Protein AF-A0A4Q3XR63-F1 (afdb_monomer_lite)

Structure (mmCIF, N/CA/C/O backbone):
data_AF-A0A4Q3XR63-F1
#
_entry.id   AF-A0A4Q3XR63-F1
#
loop_
_atom_site.group_PDB
_atom_site.id
_atom_site.type_symbol
_atom_site.label_atom_id
_atom_site.label_alt_id
_atom_site.label_comp_id
_atom_site.label_asym_id
_atom_site.label_entity_id
_atom_site.label_seq_id
_atom_site.pdbx_PDB_ins_code
_atom_site.Cartn_x
_atom_site.Cartn_y
_atom_site.Cartn_z
_atom_site.occupancy
_atom_site.B_iso_or_equiv
_atom_site.auth_seq_id
_atom_site.auth_comp_id
_atom_site.auth_asym_id
_atom_site.auth_atom_id
_atom_site.pdbx_PDB_model_num
ATOM 1 N N . MET A 1 1 ? -49.523 36.811 1.657 1.00 39.78 1 MET A N 1
ATOM 2 C CA . MET A 1 1 ? -49.195 37.081 0.242 1.00 39.78 1 MET A CA 1
ATOM 3 C C . MET A 1 1 ? -48.843 35.764 -0.428 1.00 39.78 1 MET A C 1
ATOM 5 O O . MET A 1 1 ? -47.860 35.136 -0.070 1.00 39.78 1 MET A O 1
ATOM 9 N N . SER A 1 2 ? -49.765 35.302 -1.272 1.00 27.98 2 SER A N 1
ATOM 10 C CA . SER A 1 2 ? -49.709 34.074 -2.066 1.00 27.98 2 SER A CA 1
ATOM 11 C C . SER A 1 2 ? -48.614 34.140 -3.132 1.00 27.98 2 SER A C 1
ATOM 13 O O . SER A 1 2 ? -48.538 35.133 -3.847 1.00 27.98 2 SER A O 1
ATOM 15 N N . SER A 1 3 ? -47.833 33.071 -3.267 1.00 32.16 3 SER A N 1
ATOM 16 C CA . SER A 1 3 ? -47.656 32.288 -4.509 1.00 32.16 3 SER A CA 1
ATOM 17 C C . SER A 1 3 ? -46.654 31.165 -4.193 1.00 32.16 3 SER A C 1
ATOM 19 O O . SER A 1 3 ? -45.726 31.385 -3.427 1.00 32.16 3 SER A O 1
ATOM 21 N N . GLY A 1 4 ? -46.739 29.919 -4.638 1.00 27.94 4 GLY A N 1
ATOM 22 C CA . GLY A 1 4 ? -47.625 29.212 -5.552 1.00 27.94 4 GLY A CA 1
ATOM 23 C C . GLY A 1 4 ? -46.855 27.939 -5.923 1.00 27.94 4 GLY A C 1
ATOM 24 O O . GLY A 1 4 ? -45.761 28.026 -6.467 1.00 27.94 4 GLY A O 1
ATOM 25 N N . ARG A 1 5 ? -47.369 26.768 -5.530 1.00 31.31 5 ARG A N 1
ATOM 26 C CA . ARG A 1 5 ? -46.772 25.446 -5.791 1.00 31.31 5 ARG A CA 1
ATOM 27 C C . ARG A 1 5 ? -46.650 25.198 -7.289 1.00 31.31 5 ARG A C 1
ATOM 29 O O . ARG A 1 5 ? -47.638 25.426 -7.973 1.00 31.31 5 ARG A O 1
ATOM 36 N N . HIS A 1 6 ? -45.586 24.528 -7.729 1.00 27.39 6 HIS A N 1
ATOM 37 C CA . HIS A 1 6 ? -45.672 23.558 -8.825 1.00 27.39 6 HIS A CA 1
ATOM 38 C C . HIS A 1 6 ? -44.794 22.339 -8.523 1.00 27.39 6 HIS A C 1
ATOM 40 O O . HIS A 1 6 ? -43.570 22.406 -8.512 1.00 27.39 6 HIS A O 1
ATOM 46 N N . ALA A 1 7 ? -45.480 21.232 -8.237 1.00 31.52 7 ALA A N 1
ATOM 47 C CA . ALA A 1 7 ? -44.964 19.886 -8.374 1.00 31.52 7 ALA A CA 1
ATOM 48 C C . ALA A 1 7 ? -45.051 19.516 -9.859 1.00 31.52 7 ALA A C 1
ATOM 50 O O . ALA A 1 7 ? -46.106 19.683 -10.470 1.00 31.52 7 ALA A O 1
ATOM 51 N N . GLY A 1 8 ? -43.954 19.021 -10.420 1.00 26.20 8 GLY A N 1
ATOM 52 C CA . GLY A 1 8 ? -43.909 18.416 -11.744 1.00 26.20 8 GLY A CA 1
ATOM 53 C C . GLY A 1 8 ? -43.080 17.149 -11.646 1.00 26.20 8 GLY A C 1
ATOM 54 O O . GLY A 1 8 ? -41.858 17.218 -11.565 1.00 26.20 8 GLY A O 1
ATOM 55 N N . GLY A 1 9 ? -43.761 16.006 -11.574 1.00 26.64 9 GLY A N 1
ATOM 56 C CA . GLY A 1 9 ? -43.134 14.707 -11.759 1.00 26.64 9 GLY A CA 1
ATOM 57 C C . GLY A 1 9 ? -42.697 14.543 -13.211 1.00 26.64 9 GLY A C 1
ATOM 58 O O . GLY A 1 9 ? -43.390 14.982 -14.127 1.00 26.64 9 GLY A O 1
ATOM 59 N N . LEU A 1 10 ? -41.554 13.896 -13.403 1.00 27.88 10 LEU A N 1
ATOM 60 C CA . LEU A 1 10 ? -41.143 13.335 -14.681 1.00 27.88 10 LEU A CA 1
ATOM 61 C C . LEU A 1 10 ? -40.741 11.882 -14.430 1.00 27.88 10 LEU A C 1
ATOM 63 O O . LEU A 1 10 ? -39.581 11.561 -14.188 1.00 27.88 10 LEU A O 1
ATOM 67 N N . GLU A 1 11 ? -41.745 11.007 -14.469 1.00 30.36 11 GLU A N 1
ATOM 68 C CA . GLU A 1 11 ? -41.556 9.661 -14.997 1.00 30.36 11 GLU A CA 1
ATOM 69 C C . GLU A 1 11 ? -41.184 9.816 -16.475 1.00 30.36 11 GLU A C 1
ATOM 71 O O . GLU A 1 11 ? -41.931 10.391 -17.266 1.00 30.36 11 GLU A O 1
ATOM 76 N N . GLY A 1 12 ? -39.994 9.351 -16.837 1.00 27.27 12 GLY A N 1
ATOM 77 C CA . GLY A 1 12 ? -39.477 9.401 -18.196 1.00 27.27 12 GLY A CA 1
ATOM 78 C C . GLY A 1 12 ? -38.612 8.181 -18.437 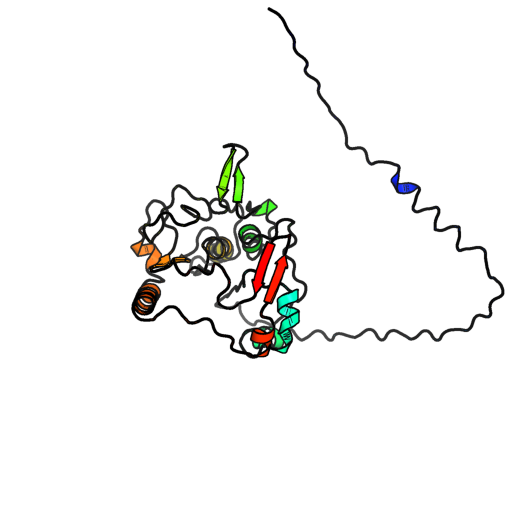1.00 27.27 12 GLY A C 1
ATOM 79 O O . GLY A 1 12 ? -37.407 8.204 -18.210 1.00 27.27 12 GLY A O 1
ATOM 80 N N . SER A 1 13 ? -39.258 7.101 -18.864 1.00 29.88 13 SER A N 1
ATOM 81 C CA . SER A 1 13 ? -38.635 5.927 -19.463 1.00 29.88 13 SER A CA 1
ATOM 82 C C . SER A 1 13 ? -37.578 6.345 -20.491 1.00 29.88 13 SER A C 1
ATOM 84 O O . SER A 1 13 ? -37.922 6.950 -21.509 1.00 29.88 13 SER A O 1
ATOM 86 N N . ALA A 1 14 ? -36.312 5.990 -20.266 1.00 33.50 14 ALA A N 1
ATOM 87 C CA . ALA A 1 14 ? -35.292 6.027 -21.307 1.00 33.50 14 ALA A CA 1
ATOM 88 C C . ALA A 1 14 ? -35.591 4.901 -22.310 1.00 33.50 14 ALA A C 1
ATOM 90 O O . ALA A 1 14 ? -35.079 3.786 -22.220 1.00 33.50 14 ALA A O 1
ATOM 91 N N . GLY A 1 15 ? -36.520 5.197 -23.217 1.00 29.73 15 GLY A N 1
ATOM 92 C CA . GLY A 1 15 ? -36.795 4.415 -24.405 1.00 29.73 15 GLY A CA 1
ATOM 93 C C . GLY A 1 15 ? -35.579 4.428 -25.322 1.00 29.73 15 GLY A C 1
ATOM 94 O O . GLY A 1 15 ? -34.957 5.460 -25.558 1.00 29.73 15 GLY A O 1
ATOM 95 N N . PHE A 1 16 ? -35.247 3.242 -25.809 1.00 35.53 16 PHE A N 1
ATOM 96 C CA . PHE A 1 16 ? -34.234 2.988 -26.818 1.00 35.53 16 PHE A CA 1
ATOM 97 C C . PHE A 1 16 ? -34.549 3.804 -28.087 1.00 35.53 16 PHE A C 1
ATOM 99 O O . PHE A 1 16 ? -35.625 3.652 -28.668 1.00 35.53 16 PHE A O 1
ATOM 106 N N . ASP A 1 17 ? -33.627 4.675 -28.501 1.00 36.16 17 ASP A N 1
ATOM 107 C CA . ASP A 1 17 ? -33.749 5.504 -29.704 1.00 36.16 17 ASP A CA 1
ATOM 108 C C . ASP A 1 17 ? -33.791 4.613 -30.976 1.00 36.16 17 ASP A C 1
ATOM 110 O O . ASP A 1 17 ? -32.845 3.855 -31.225 1.00 36.16 17 ASP A O 1
ATOM 114 N N . PRO A 1 18 ? -34.859 4.652 -31.804 1.00 36.25 18 PRO A N 1
ATOM 115 C CA . PRO A 1 18 ? -34.981 3.817 -33.001 1.00 36.25 18 PRO A CA 1
ATOM 116 C C . PRO A 1 18 ? -34.097 4.268 -34.181 1.00 36.25 18 PRO A C 1
ATOM 118 O O . PRO A 1 18 ? -34.073 3.589 -35.213 1.00 36.25 18 PRO A O 1
ATOM 121 N N . GLY A 1 19 ? -33.351 5.373 -34.063 1.00 38.72 19 GLY A N 1
ATOM 122 C CA . GLY A 1 19 ? -32.536 5.937 -35.148 1.00 38.72 19 GLY A CA 1
ATOM 123 C C . GLY A 1 19 ? -31.296 5.123 -35.551 1.00 38.72 19 GLY A C 1
ATOM 124 O O . GLY A 1 19 ? -30.770 5.303 -36.650 1.00 38.72 19 GLY A O 1
ATOM 125 N N . TYR A 1 20 ? -30.843 4.173 -34.727 1.00 39.31 20 TYR A N 1
ATOM 126 C CA . TYR A 1 20 ? -29.575 3.458 -34.958 1.00 39.31 20 TYR A CA 1
ATOM 127 C C . TYR A 1 20 ? -29.663 2.256 -35.918 1.00 39.31 20 TYR A C 1
ATOM 129 O O . TYR A 1 20 ? -28.643 1.696 -36.321 1.00 39.31 20 TYR A O 1
ATOM 137 N N . ARG A 1 21 ? -30.872 1.858 -36.340 1.00 36.38 21 ARG A N 1
ATOM 138 C CA . ARG A 1 21 ? -31.081 0.718 -37.256 1.00 36.38 21 ARG A CA 1
ATOM 139 C C . ARG A 1 21 ? -30.991 1.067 -38.747 1.00 36.38 21 ARG A C 1
ATOM 141 O O . ARG A 1 21 ? -30.911 0.154 -39.565 1.00 36.38 21 ARG A O 1
ATOM 148 N N . SER A 1 22 ? -30.955 2.349 -39.118 1.00 37.78 22 SER A N 1
ATOM 149 C CA . SER A 1 22 ? -30.998 2.765 -40.533 1.00 37.78 22 SER A CA 1
ATOM 150 C C . SER A 1 22 ? -29.627 2.963 -41.195 1.00 37.78 22 SER A C 1
ATOM 152 O O . SER A 1 22 ? -29.565 3.069 -42.419 1.00 37.78 22 SER A O 1
ATOM 154 N N . VAL A 1 23 ? -28.524 2.995 -40.440 1.00 43.53 23 VAL A N 1
ATOM 155 C CA . VAL A 1 23 ? -27.179 3.240 -41.009 1.00 43.53 23 VAL A CA 1
ATOM 156 C C . VAL A 1 23 ? -26.450 1.934 -41.361 1.00 43.53 23 VAL A C 1
ATOM 158 O O . VAL A 1 23 ? -25.613 1.908 -42.258 1.00 43.53 23 VAL A O 1
ATOM 161 N N . VAL A 1 24 ? -26.836 0.811 -40.748 1.00 42.59 24 VAL A N 1
ATOM 162 C CA . VAL A 1 24 ? -26.159 -0.486 -40.938 1.00 42.59 24 VAL A CA 1
ATOM 163 C C . VAL A 1 24 ? -26.669 -1.263 -42.169 1.00 42.59 24 VAL A C 1
ATOM 165 O O . VAL A 1 24 ? -25.972 -2.143 -42.664 1.00 42.59 24 VAL A O 1
ATOM 168 N N . LEU A 1 25 ? -27.830 -0.915 -42.745 1.00 37.28 25 LEU A N 1
ATOM 169 C CA . LEU A 1 25 ? -28.386 -1.631 -43.911 1.00 37.28 25 LEU A CA 1
ATOM 170 C C . LEU A 1 25 ? -28.119 -0.995 -45.290 1.00 37.28 25 LEU A C 1
ATOM 172 O O . LEU A 1 25 ? -28.326 -1.670 -46.300 1.00 37.28 25 LEU A O 1
ATOM 176 N N . SER A 1 26 ? -27.621 0.244 -45.372 1.00 37.78 26 SER A N 1
ATOM 177 C CA . SER A 1 26 ? -27.407 0.926 -46.667 1.00 37.78 26 SER A CA 1
ATOM 178 C C . SER A 1 26 ? -25.990 0.795 -47.241 1.00 37.78 26 SER A C 1
ATOM 180 O O . SER A 1 26 ? -25.797 1.030 -48.429 1.00 37.78 26 SER A O 1
ATOM 182 N N . LEU A 1 27 ? -25.007 0.339 -46.457 1.00 36.41 27 LEU A N 1
ATOM 183 C CA . LEU A 1 27 ? -23.647 0.051 -46.948 1.00 36.41 27 LEU A CA 1
ATOM 184 C C . LEU A 1 27 ? -23.486 -1.373 -47.511 1.00 36.41 27 LEU A C 1
ATOM 186 O O . LEU A 1 27 ? -22.566 -1.631 -48.280 1.00 36.41 27 LEU A O 1
ATOM 190 N N . ALA A 1 28 ? -24.412 -2.287 -47.206 1.00 37.78 28 ALA A N 1
ATOM 191 C CA . ALA A 1 28 ? -24.347 -3.682 -47.652 1.00 37.78 28 ALA A CA 1
ATOM 192 C C . ALA A 1 28 ? -24.887 -3.924 -49.079 1.00 37.78 28 ALA A C 1
ATOM 194 O O . ALA A 1 28 ? -24.734 -5.019 -49.612 1.00 37.78 28 ALA A O 1
ATOM 195 N N . LYS A 1 29 ? -25.516 -2.926 -49.720 1.00 36.09 29 LYS A N 1
ATOM 196 C CA . LYS A 1 29 ? -26.138 -3.072 -51.054 1.00 36.09 29 LYS A CA 1
ATOM 197 C C . LYS A 1 29 ? -25.397 -2.388 -52.205 1.00 36.09 29 LYS A C 1
ATOM 199 O O . LYS A 1 29 ? -25.784 -2.596 -53.349 1.00 36.09 29 LYS A O 1
ATOM 204 N N . LEU A 1 30 ? -24.325 -1.636 -51.945 1.00 38.00 30 LEU A N 1
ATOM 205 C CA . LEU A 1 30 ? -23.564 -0.956 -53.006 1.00 38.00 30 LEU A CA 1
ATOM 206 C C . LEU A 1 30 ? -22.294 -1.693 -53.467 1.00 38.00 30 LEU A C 1
ATOM 208 O O . LEU A 1 30 ? -21.575 -1.181 -54.316 1.00 38.00 30 LEU A O 1
ATOM 212 N N . LEU A 1 31 ? -22.021 -2.894 -52.947 1.00 39.12 31 LEU A N 1
ATOM 213 C CA . LEU A 1 31 ? -20.835 -3.685 -53.313 1.00 39.12 31 LEU A CA 1
ATOM 214 C C . LEU A 1 31 ? -21.151 -4.983 -54.075 1.00 39.12 31 LEU A C 1
ATOM 216 O O . LEU A 1 31 ? -20.244 -5.764 -54.331 1.00 39.12 31 LEU A O 1
ATOM 220 N N . PHE A 1 32 ? -22.408 -5.217 -54.474 1.00 41.31 32 PHE A N 1
ATOM 221 C CA . PHE A 1 32 ? -22.819 -6.493 -55.086 1.00 41.31 32 PHE A CA 1
ATOM 222 C C . PHE A 1 32 ? -23.237 -6.436 -56.564 1.00 41.31 32 PHE A C 1
ATOM 224 O O . PHE A 1 32 ? -23.755 -7.416 -57.091 1.00 41.31 32 PHE A O 1
ATOM 231 N N . THR A 1 33 ? -22.973 -5.333 -57.267 1.00 46.69 33 THR A N 1
ATOM 232 C CA . THR A 1 33 ? -23.243 -5.227 -58.714 1.00 46.69 33 THR A CA 1
ATOM 233 C C . THR A 1 33 ? -22.208 -4.357 -59.422 1.00 46.69 33 THR A C 1
ATOM 235 O O . THR A 1 33 ? -22.521 -3.279 -59.913 1.00 46.69 33 THR A O 1
ATOM 238 N N . ALA A 1 34 ? -20.961 -4.822 -59.485 1.00 43.97 34 ALA A N 1
ATOM 239 C CA . ALA A 1 34 ? -20.026 -4.475 -60.556 1.00 43.97 34 ALA A CA 1
ATOM 240 C C . ALA A 1 34 ? -18.891 -5.509 -60.606 1.00 43.97 34 ALA A C 1
ATOM 242 O O . ALA A 1 34 ? -18.328 -5.854 -59.575 1.00 43.97 34 ALA A O 1
ATOM 243 N N . ALA A 1 35 ? -18.554 -5.952 -61.818 1.00 44.19 35 ALA A N 1
ATOM 244 C CA . ALA A 1 35 ? -17.451 -6.851 -62.170 1.00 44.19 35 ALA A CA 1
ATOM 245 C C . ALA A 1 35 ? -17.667 -8.369 -61.962 1.00 44.19 35 ALA A C 1
ATOM 247 O O . ALA A 1 35 ? -16.878 -9.058 -61.320 1.00 44.19 35 ALA A O 1
ATOM 248 N N . LEU A 1 36 ? -18.666 -8.925 -62.662 1.00 51.72 36 LEU A N 1
ATOM 249 C CA . LEU A 1 36 ? -18.382 -10.102 -63.497 1.00 51.72 36 LEU A CA 1
ATOM 250 C C . LEU A 1 36 ? -17.495 -9.640 -64.676 1.00 51.72 36 LEU A C 1
ATOM 252 O O . LEU A 1 36 ? -17.747 -8.566 -65.216 1.00 51.72 36 LEU A O 1
ATOM 256 N N . LEU A 1 37 ? -16.516 -10.461 -65.082 1.00 52.34 37 LEU A N 1
ATOM 257 C CA . LEU A 1 37 ? -15.459 -10.236 -66.102 1.00 52.34 37 LEU A CA 1
ATOM 258 C C . LEU A 1 37 ? -14.093 -9.680 -65.627 1.00 52.34 37 LEU A C 1
ATOM 260 O O . LEU A 1 37 ? -13.414 -8.968 -66.362 1.00 52.34 37 LEU A O 1
ATOM 264 N N . GLY A 1 38 ? -13.618 -10.090 -64.449 1.00 43.75 38 GLY A N 1
ATOM 265 C CA . GLY A 1 38 ? -12.186 -10.072 -64.114 1.00 43.75 38 GLY A CA 1
ATOM 266 C C . GLY A 1 38 ? -11.714 -11.493 -63.823 1.00 43.75 38 GLY A C 1
ATOM 267 O O . GLY A 1 38 ? -12.324 -12.168 -62.999 1.00 43.75 38 GLY A O 1
ATOM 268 N N . GLY A 1 39 ? -10.688 -11.978 -64.527 1.00 51.09 39 GLY A N 1
ATOM 269 C CA . GLY A 1 39 ? -10.161 -13.333 -64.358 1.00 51.09 39 GLY A CA 1
ATOM 270 C C . GLY A 1 39 ? -9.853 -13.648 -62.894 1.00 51.09 39 GLY A C 1
ATOM 271 O O . GLY A 1 39 ? -9.166 -12.885 -62.217 1.00 51.09 39 GLY A O 1
ATOM 272 N N . VAL A 1 40 ? -10.374 -14.776 -62.408 1.00 49.81 40 VAL A N 1
ATOM 273 C CA . VAL A 1 40 ? -10.069 -15.294 -61.074 1.00 49.81 40 VAL A CA 1
ATOM 274 C C . VAL A 1 40 ? -8.640 -15.826 -61.106 1.00 49.81 40 VAL A C 1
ATOM 276 O O . VAL A 1 40 ? -8.397 -17.004 -61.352 1.00 49.81 40 VAL A O 1
ATOM 279 N N . SER A 1 41 ? -7.674 -14.942 -60.883 1.00 53.94 41 SER A N 1
ATOM 280 C CA . SER A 1 41 ? -6.355 -15.351 -60.423 1.00 53.94 41 SER A CA 1
ATOM 281 C C . SER A 1 41 ? -6.561 -15.941 -59.034 1.00 53.94 41 SER A C 1
ATOM 283 O O . SER A 1 41 ? -6.786 -15.206 -58.074 1.00 53.94 41 SER A O 1
ATOM 285 N N . ALA A 1 42 ? -6.563 -17.271 -58.936 1.00 53.38 42 ALA A N 1
ATOM 286 C CA . ALA A 1 42 ? -6.543 -17.968 -57.662 1.00 53.38 42 ALA A CA 1
ATOM 287 C C . ALA A 1 42 ? -5.267 -17.550 -56.919 1.00 53.38 42 ALA A C 1
ATOM 289 O O . ALA A 1 42 ? -4.181 -18.067 -57.176 1.00 53.38 42 ALA A O 1
ATOM 290 N N . LEU A 1 43 ? -5.389 -16.557 -56.037 1.00 56.53 43 LEU A N 1
ATOM 291 C CA . LEU A 1 43 ? -4.352 -16.253 -55.066 1.00 56.53 43 LEU A CA 1
ATOM 292 C C . LEU A 1 43 ? -4.172 -17.521 -54.224 1.00 56.53 43 LEU A C 1
ATOM 294 O O . LEU A 1 43 ? -5.172 -18.057 -53.734 1.00 56.53 43 LEU A O 1
ATOM 298 N N . PRO A 1 44 ? -2.945 -18.046 -54.073 1.00 55.06 44 PRO A N 1
ATOM 299 C CA . PRO A 1 44 ? -2.733 -19.177 -53.193 1.00 55.06 44 PRO A CA 1
ATOM 300 C C . PRO A 1 44 ? -3.168 -18.743 -51.796 1.00 55.06 44 PRO A C 1
ATOM 302 O O . PRO A 1 44 ? -2.673 -17.750 -51.264 1.00 55.06 44 PRO A O 1
ATOM 305 N N . ALA A 1 45 ? -4.127 -19.467 -51.219 1.00 56.34 45 ALA A N 1
ATOM 306 C CA . A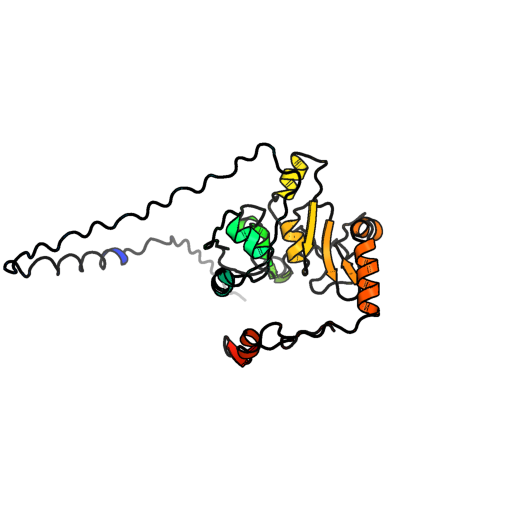LA A 1 45 ? -4.461 -19.340 -49.814 1.00 56.34 45 ALA A CA 1
ATOM 307 C C . ALA A 1 45 ? -3.199 -19.695 -49.021 1.00 56.34 45 ALA A C 1
ATOM 309 O O . ALA A 1 45 ? -2.875 -20.866 -48.830 1.00 56.34 45 ALA A O 1
ATOM 310 N N . GLN A 1 46 ? -2.437 -18.680 -48.621 1.00 57.94 46 GLN A N 1
ATOM 311 C CA . GLN A 1 46 ? -1.360 -18.843 -47.663 1.00 57.94 46 GLN A CA 1
ATOM 312 C C . GLN A 1 46 ? -2.030 -19.241 -46.356 1.00 57.94 46 GLN A C 1
ATOM 314 O O . GLN A 1 46 ? -2.627 -18.411 -45.671 1.00 57.94 46 GLN A O 1
ATOM 319 N N . ALA A 1 47 ? -1.998 -20.541 -46.065 1.00 59.75 47 ALA A N 1
ATOM 320 C CA . ALA A 1 47 ? -2.377 -21.070 -44.774 1.00 59.75 47 ALA A CA 1
ATOM 321 C C . ALA A 1 47 ? -1.598 -20.276 -43.723 1.00 59.75 47 ALA A C 1
ATOM 323 O O . ALA A 1 47 ? -0.372 -20.366 -43.651 1.00 59.75 47 ALA A O 1
ATOM 324 N N . GLN A 1 48 ? -2.304 -19.447 -42.952 1.00 56.81 48 GLN A N 1
ATOM 325 C CA . GLN A 1 48 ? -1.740 -18.860 -41.751 1.00 56.81 48 GLN A CA 1
ATOM 326 C C . GLN A 1 48 ? -1.406 -20.040 -40.850 1.00 56.81 48 GLN A C 1
ATOM 328 O O . GLN A 1 48 ? -2.297 -20.688 -40.303 1.00 56.81 48 GLN A O 1
ATOM 333 N N . THR A 1 49 ? -0.122 -20.373 -40.761 1.00 55.25 49 THR A N 1
ATOM 334 C CA . THR A 1 49 ? 0.384 -21.278 -39.741 1.00 55.25 49 THR A CA 1
ATOM 335 C C . THR A 1 49 ? -0.010 -20.672 -38.407 1.00 55.25 49 THR A C 1
ATOM 337 O O . THR A 1 49 ? 0.574 -19.675 -37.979 1.00 55.25 49 THR A O 1
ATOM 340 N N . ALA A 1 50 ? -1.052 -21.230 -37.792 1.00 58.47 50 ALA A N 1
ATOM 341 C CA . ALA A 1 50 ? -1.400 -20.920 -36.424 1.00 58.47 50 ALA A CA 1
ATOM 342 C C . ALA A 1 50 ? -0.140 -21.170 -35.595 1.00 58.47 50 ALA A C 1
ATOM 344 O O . ALA A 1 50 ? 0.414 -22.271 -35.615 1.00 58.47 50 ALA A O 1
ATOM 345 N N . ILE A 1 51 ? 0.355 -20.126 -34.933 1.00 56.47 51 ILE A N 1
ATOM 346 C CA . ILE A 1 51 ? 1.443 -20.267 -33.976 1.00 56.47 51 ILE A CA 1
ATOM 347 C C . ILE A 1 51 ? 0.877 -21.144 -32.861 1.00 56.47 51 ILE A C 1
ATOM 349 O O . ILE A 1 51 ? 0.071 -20.689 -32.051 1.00 56.47 51 ILE A O 1
ATOM 353 N N . SER A 1 52 ? 1.239 -22.425 -32.879 1.00 51.62 52 SER A N 1
ATOM 354 C CA . SER A 1 52 ? 0.949 -23.346 -31.791 1.00 51.62 52 SER A CA 1
ATOM 355 C C . SER A 1 52 ? 1.793 -22.899 -30.607 1.00 51.62 52 SER A C 1
ATOM 357 O O . SER A 1 52 ? 2.986 -23.185 -30.544 1.00 51.62 52 SER A O 1
ATOM 359 N N . VAL A 1 53 ? 1.194 -22.127 -29.702 1.00 63.00 53 VAL A N 1
ATOM 360 C CA . VAL A 1 53 ? 1.806 -21.832 -28.408 1.00 63.00 53 VAL A CA 1
ATOM 361 C C . VAL A 1 53 ? 1.680 -23.113 -27.594 1.00 63.00 53 VAL A C 1
ATOM 363 O O . VAL A 1 53 ? 0.597 -23.427 -27.101 1.00 63.00 53 VAL A O 1
ATOM 366 N N . GLU A 1 54 ? 2.758 -23.894 -27.513 1.00 59.38 54 GLU A N 1
ATOM 367 C CA . GLU A 1 54 ? 2.805 -25.006 -26.566 1.00 59.38 54 GLU A CA 1
ATOM 368 C C . GLU A 1 54 ? 2.571 -24.446 -25.155 1.00 59.38 54 GLU A C 1
ATOM 370 O O . GLU A 1 54 ? 3.253 -23.497 -24.750 1.00 59.38 54 GLU A O 1
ATOM 375 N N . PRO A 1 55 ? 1.588 -24.975 -24.404 1.00 61.72 55 PRO A N 1
ATOM 376 C CA . PRO A 1 55 ? 1.368 -24.539 -23.040 1.00 61.72 55 PRO A CA 1
ATOM 377 C C . PRO A 1 55 ? 2.611 -24.885 -22.221 1.00 61.72 55 PRO A C 1
ATOM 379 O O . PRO A 1 55 ? 2.982 -26.052 -22.100 1.00 61.72 55 PRO A O 1
ATOM 382 N N . VAL A 1 56 ? 3.256 -23.861 -21.658 1.00 66.06 56 VAL A N 1
ATOM 383 C CA . VAL A 1 56 ? 4.353 -24.049 -20.707 1.00 66.06 56 VAL A CA 1
ATOM 384 C C . VAL A 1 56 ? 3.817 -24.916 -19.563 1.00 66.06 56 VAL A C 1
ATOM 386 O O . VAL A 1 56 ? 2.794 -24.554 -18.972 1.00 66.06 56 VAL A O 1
ATOM 389 N N . PRO A 1 57 ? 4.445 -26.066 -19.253 1.00 60.44 57 PRO A N 1
ATOM 390 C CA . PRO A 1 57 ? 3.961 -26.945 -18.202 1.00 60.44 57 PRO A CA 1
ATOM 391 C C . PRO A 1 57 ? 3.943 -26.186 -16.875 1.00 60.44 57 PRO A C 1
ATOM 393 O O . PRO A 1 57 ? 4.980 -25.772 -16.355 1.00 60.44 57 PRO A O 1
ATOM 396 N N . ALA A 1 58 ? 2.742 -25.983 -16.332 1.00 65.25 58 ALA A N 1
ATOM 397 C CA . ALA A 1 58 ? 2.570 -25.343 -15.041 1.00 65.25 58 ALA A CA 1
ATOM 398 C C . ALA A 1 58 ? 3.218 -26.219 -13.963 1.00 65.25 58 ALA A C 1
ATOM 400 O O . ALA A 1 58 ? 2.901 -27.405 -13.835 1.00 65.25 58 ALA A O 1
ATOM 401 N N . LYS A 1 59 ? 4.116 -25.634 -13.166 1.00 68.94 59 LYS A N 1
ATOM 402 C CA . LYS A 1 59 ? 4.697 -26.307 -12.003 1.00 68.94 59 LYS A CA 1
ATOM 403 C C . LYS A 1 59 ? 3.565 -26.680 -11.044 1.00 68.94 59 LYS A C 1
ATOM 405 O O . LYS A 1 59 ? 2.951 -25.806 -10.436 1.00 68.94 59 LYS A O 1
ATOM 410 N N . THR A 1 60 ? 3.265 -27.971 -10.925 1.00 69.75 60 THR A N 1
ATOM 411 C CA . THR A 1 60 ? 2.240 -28.454 -9.997 1.00 69.75 60 THR A CA 1
ATOM 412 C C . THR A 1 60 ? 2.717 -28.205 -8.570 1.00 69.75 60 THR A C 1
ATOM 414 O O . THR A 1 60 ? 3.752 -28.729 -8.156 1.00 69.75 60 THR A O 1
ATOM 417 N N . LEU A 1 61 ? 1.987 -27.382 -7.816 1.00 73.06 61 LEU A N 1
ATOM 418 C CA . LEU A 1 61 ? 2.257 -27.196 -6.394 1.00 73.06 61 LEU A CA 1
ATOM 419 C C . LEU A 1 61 ? 1.856 -28.474 -5.650 1.00 73.06 61 LEU A C 1
ATOM 421 O O . LEU A 1 61 ? 0.697 -28.877 -5.681 1.00 73.06 61 LEU A O 1
ATOM 425 N N . THR A 1 62 ? 2.816 -29.115 -4.986 1.00 80.19 62 THR A N 1
ATOM 426 C CA . THR A 1 62 ? 2.587 -30.335 -4.192 1.00 80.19 62 THR A CA 1
ATOM 427 C C . THR A 1 62 ? 2.012 -30.042 -2.804 1.00 80.19 62 THR A C 1
ATOM 429 O O . THR A 1 62 ? 1.514 -30.947 -2.142 1.00 80.19 62 THR A O 1
ATOM 432 N N . SER A 1 63 ? 2.073 -28.787 -2.355 1.00 87.75 63 SER A N 1
ATOM 433 C CA . SER A 1 63 ? 1.512 -28.310 -1.090 1.00 87.75 63 SER A CA 1
ATOM 434 C C . SER A 1 63 ? 1.160 -26.819 -1.183 1.00 87.75 63 SER A C 1
ATOM 436 O O . SER A 1 63 ? 1.782 -26.104 -1.976 1.00 87.75 63 SER A O 1
ATOM 438 N N . PRO A 1 64 ? 0.212 -26.319 -0.366 1.00 87.44 64 PRO A N 1
ATOM 439 C CA . PRO A 1 64 ? -0.032 -24.884 -0.242 1.00 87.44 64 PRO A CA 1
ATOM 440 C C . PRO A 1 64 ? 1.248 -24.125 0.155 1.00 87.44 64 PRO A C 1
ATOM 442 O O . PRO A 1 64 ? 2.053 -24.659 0.926 1.00 87.44 64 PRO A O 1
ATOM 445 N N . PRO A 1 65 ? 1.467 -22.897 -0.350 1.00 92.44 65 PRO A N 1
ATOM 446 C CA . PRO A 1 65 ? 2.631 -22.100 0.021 1.00 92.44 65 PRO A CA 1
ATOM 447 C C . PRO A 1 65 ? 2.551 -21.652 1.486 1.00 92.44 65 PRO A C 1
ATOM 449 O O . PRO A 1 65 ? 1.487 -21.281 1.975 1.00 92.44 65 PRO A O 1
ATOM 452 N N . ALA A 1 66 ? 3.695 -21.635 2.175 1.00 93.94 66 ALA A N 1
ATOM 453 C CA . ALA A 1 66 ? 3.791 -21.157 3.559 1.00 93.94 66 ALA A CA 1
ATOM 454 C C . ALA A 1 66 ? 3.775 -19.618 3.679 1.00 93.94 66 ALA A C 1
ATOM 456 O O . ALA A 1 66 ? 3.532 -19.088 4.760 1.00 93.94 66 ALA A O 1
ATOM 457 N N . LEU A 1 67 ? 4.051 -18.904 2.582 1.00 96.50 67 LEU A N 1
ATOM 458 C CA . LEU A 1 67 ? 4.087 -17.446 2.512 1.00 96.50 67 LEU A CA 1
ATOM 459 C C . LEU A 1 67 ? 3.547 -16.981 1.159 1.00 96.50 67 LEU A C 1
ATOM 461 O O . LEU A 1 67 ? 3.940 -17.505 0.116 1.00 96.50 67 LEU A O 1
ATOM 465 N N . ILE A 1 68 ? 2.689 -15.965 1.187 1.00 96.50 68 ILE A N 1
ATOM 466 C CA . ILE A 1 68 ? 2.230 -15.240 0.002 1.00 96.50 68 ILE A CA 1
ATOM 467 C C . ILE A 1 68 ? 2.815 -13.832 0.082 1.00 96.50 68 ILE A C 1
ATOM 469 O O . ILE A 1 68 ? 2.609 -13.132 1.070 1.00 96.50 68 ILE A O 1
ATOM 473 N N . VAL A 1 69 ? 3.535 -13.420 -0.961 1.00 97.75 69 VAL A N 1
ATOM 474 C CA . VAL A 1 69 ? 4.059 -12.057 -1.099 1.00 97.75 69 VAL A CA 1
ATOM 475 C C . VAL A 1 69 ? 3.319 -11.379 -2.242 1.00 97.75 69 VAL A C 1
ATOM 477 O O . VAL A 1 69 ? 3.435 -11.800 -3.391 1.00 97.75 69 VAL A O 1
ATOM 480 N N . THR A 1 70 ? 2.566 -10.328 -1.924 1.00 98.12 70 THR A N 1
ATOM 481 C CA . THR A 1 70 ? 1.920 -9.470 -2.924 1.00 98.12 70 THR A CA 1
ATOM 482 C C . THR A 1 70 ? 2.745 -8.203 -3.077 1.00 98.12 70 THR A C 1
ATOM 484 O O . THR A 1 70 ? 2.912 -7.460 -2.114 1.00 98.12 70 THR A O 1
ATOM 487 N N . LEU A 1 71 ? 3.262 -7.956 -4.281 1.00 97.75 71 LEU A N 1
ATOM 488 C CA . LEU A 1 71 ? 4.025 -6.754 -4.604 1.00 97.75 71 LEU A CA 1
ATOM 489 C C . LEU A 1 71 ? 3.219 -5.879 -5.565 1.00 97.75 71 LEU A C 1
ATOM 491 O O . LEU A 1 71 ? 2.934 -6.292 -6.688 1.00 97.75 71 LEU A O 1
ATOM 495 N N . VAL A 1 72 ? 2.896 -4.661 -5.135 1.00 98.06 72 VAL A N 1
ATOM 496 C CA . VAL A 1 72 ? 2.278 -3.634 -5.981 1.00 98.06 72 VAL A CA 1
ATOM 497 C C . VAL A 1 72 ? 3.273 -2.493 -6.142 1.00 98.06 72 VAL A C 1
ATOM 499 O O . VAL A 1 72 ? 3.653 -1.852 -5.167 1.00 98.06 72 VAL A O 1
ATOM 502 N N . ILE A 1 73 ? 3.715 -2.252 -7.376 1.00 97.50 73 ILE A N 1
ATOM 503 C CA . ILE A 1 73 ? 4.589 -1.123 -7.705 1.00 97.50 73 ILE A CA 1
ATOM 504 C C . ILE A 1 73 ? 3.686 0.011 -8.193 1.00 97.50 73 ILE A C 1
ATOM 506 O O . ILE A 1 73 ? 3.099 -0.078 -9.275 1.00 97.50 73 ILE A O 1
ATOM 510 N N . ASP A 1 74 ? 3.529 1.051 -7.372 1.00 97.00 74 ASP A N 1
ATOM 511 C CA . ASP A 1 74 ? 2.645 2.177 -7.684 1.00 97.00 74 ASP A CA 1
ATOM 512 C C . ASP A 1 74 ? 3.065 2.841 -9.006 1.00 97.00 74 ASP A C 1
ATOM 514 O O . ASP A 1 74 ? 4.250 3.031 -9.277 1.00 97.00 74 ASP A O 1
ATOM 518 N N . GLN A 1 75 ? 2.081 3.151 -9.850 1.00 95.69 75 GLN A N 1
ATOM 519 C CA . GLN A 1 75 ? 2.259 3.715 -11.194 1.00 95.69 75 GLN A CA 1
ATOM 520 C C . GLN A 1 75 ? 3.070 2.859 -12.202 1.00 95.69 75 GLN A C 1
ATOM 522 O O . GLN A 1 75 ? 3.380 3.329 -13.300 1.00 95.69 75 GLN A O 1
ATOM 527 N N . PHE A 1 76 ? 3.371 1.586 -11.918 1.00 96.06 76 PHE A N 1
ATOM 528 C CA . PHE A 1 76 ? 4.114 0.721 -12.845 1.00 96.06 76 PHE A CA 1
ATOM 529 C C . PHE A 1 76 ? 3.229 0.178 -13.978 1.00 96.06 76 PHE A C 1
ATOM 531 O O . PHE A 1 76 ? 2.745 -0.953 -13.952 1.00 96.06 76 PHE A O 1
ATOM 538 N N . SER A 1 77 ? 2.975 1.026 -14.977 1.00 95.88 77 SER A N 1
ATOM 539 C CA . SER A 1 77 ? 2.112 0.691 -16.114 1.00 95.88 77 SER A CA 1
ATOM 540 C C . SER A 1 77 ? 2.672 -0.446 -16.979 1.00 95.88 77 SER A C 1
ATOM 542 O O . SER A 1 77 ? 3.886 -0.622 -17.099 1.00 95.88 77 SER A O 1
ATOM 544 N N . ALA A 1 78 ? 1.784 -1.155 -17.683 1.00 95.69 78 ALA A N 1
ATOM 545 C CA . ALA A 1 78 ? 2.177 -2.162 -18.669 1.00 95.69 78 ALA A CA 1
ATOM 546 C C . ALA A 1 78 ? 3.074 -1.580 -19.780 1.00 95.69 78 ALA A C 1
ATOM 548 O O . ALA A 1 78 ? 3.993 -2.254 -20.239 1.00 95.69 78 ALA A O 1
ATOM 549 N N . ASN A 1 79 ? 2.865 -0.317 -20.175 1.00 94.62 79 ASN A N 1
ATOM 550 C CA . ASN A 1 79 ? 3.725 0.368 -21.146 1.00 94.62 79 ASN A CA 1
ATOM 551 C C . ASN A 1 79 ? 5.154 0.513 -20.616 1.00 94.62 79 ASN A C 1
ATOM 553 O O . ASN A 1 79 ? 6.100 0.165 -21.318 1.00 94.62 79 ASN A O 1
ATOM 557 N N . LEU A 1 80 ? 5.301 0.967 -19.368 1.00 93.38 80 LEU A N 1
ATOM 558 C CA . LEU A 1 80 ? 6.602 1.132 -18.722 1.00 93.38 80 LEU A CA 1
ATOM 559 C C . LEU A 1 80 ? 7.303 -0.219 -18.526 1.00 93.38 80 LEU A C 1
ATOM 561 O O . LEU A 1 80 ? 8.485 -0.360 -18.843 1.00 93.38 80 LEU A O 1
ATOM 565 N N . PHE A 1 81 ? 6.559 -1.230 -18.070 1.00 94.25 81 PHE A N 1
ATOM 566 C CA . PHE A 1 81 ? 7.049 -2.601 -17.973 1.00 94.25 81 PHE A CA 1
ATOM 567 C C . PHE A 1 81 ? 7.551 -3.110 -19.327 1.00 94.25 81 PHE A C 1
ATOM 569 O O . PHE A 1 81 ? 8.691 -3.555 -19.417 1.00 94.25 81 PHE A O 1
ATOM 576 N N . ASN A 1 82 ? 6.744 -3.007 -20.387 1.00 93.12 82 ASN A N 1
ATOM 577 C CA . ASN A 1 82 ? 7.096 -3.505 -21.718 1.00 93.12 82 ASN A CA 1
ATOM 578 C C . ASN A 1 82 ? 8.277 -2.743 -22.335 1.00 93.12 82 ASN A C 1
ATOM 580 O O . ASN A 1 82 ? 9.137 -3.373 -22.948 1.00 93.12 82 ASN A O 1
ATOM 584 N N . GLN A 1 83 ? 8.360 -1.424 -22.132 1.00 92.12 83 GLN A N 1
ATOM 585 C CA . GLN A 1 83 ? 9.462 -0.589 -22.617 1.00 92.12 83 GLN A CA 1
ATOM 586 C C . GLN A 1 83 ? 10.821 -1.049 -22.072 1.00 92.12 83 GLN A C 1
ATOM 588 O O . GLN A 1 83 ? 11.801 -1.085 -22.816 1.00 92.12 83 GLN A O 1
ATOM 593 N N . TYR A 1 84 ? 10.882 -1.423 -20.791 1.00 91.81 84 TYR A N 1
ATOM 594 C CA . TYR A 1 84 ? 12.132 -1.788 -20.118 1.00 91.81 84 TYR A CA 1
ATOM 595 C C . TYR A 1 84 ? 12.294 -3.292 -19.868 1.00 91.81 84 TYR A C 1
ATOM 597 O O . TYR A 1 84 ? 13.316 -3.713 -19.327 1.00 91.81 84 TYR A O 1
ATOM 605 N N . ARG A 1 85 ? 11.338 -4.122 -20.305 1.00 93.75 85 ARG A N 1
ATOM 606 C CA . ARG A 1 85 ? 11.284 -5.562 -20.004 1.00 93.75 85 ARG A CA 1
ATOM 607 C C . ARG A 1 85 ? 12.574 -6.308 -20.336 1.00 93.75 85 ARG A C 1
ATOM 609 O O . ARG A 1 85 ? 12.997 -7.176 -19.577 1.00 93.75 85 ARG A O 1
ATOM 616 N N . SER A 1 86 ? 13.198 -5.978 -21.466 1.00 94.25 86 SER A N 1
ATOM 617 C CA . SER A 1 86 ? 14.445 -6.602 -21.928 1.00 94.25 86 SER A CA 1
ATOM 618 C C . SER A 1 86 ? 15.682 -6.180 -21.131 1.00 94.25 86 SER A C 1
ATOM 620 O O . SER A 1 86 ? 16.719 -6.823 -21.254 1.00 94.25 86 SER A O 1
ATOM 622 N N . ARG A 1 87 ? 15.586 -5.119 -20.322 1.00 93.00 87 ARG A N 1
ATOM 623 C CA . ARG A 1 87 ? 16.697 -4.562 -19.539 1.00 93.00 87 ARG A CA 1
ATOM 624 C C . ARG A 1 87 ? 16.742 -5.067 -18.102 1.00 93.00 87 ARG A C 1
ATOM 626 O O . ARG A 1 87 ? 17.745 -4.870 -17.423 1.00 93.00 87 ARG A O 1
ATOM 633 N N . PHE A 1 88 ? 15.678 -5.705 -17.619 1.00 94.19 88 PHE A N 1
ATOM 634 C CA . PHE A 1 88 ? 15.683 -6.282 -16.281 1.00 94.19 88 PHE A CA 1
ATOM 635 C C . PHE A 1 88 ? 16.685 -7.434 -16.192 1.00 94.19 88 PHE A C 1
ATOM 637 O O . PHE A 1 88 ? 16.682 -8.331 -17.031 1.00 94.19 88 PHE A O 1
ATOM 644 N N . SER A 1 89 ? 17.501 -7.429 -15.138 1.00 95.12 89 SER A N 1
ATOM 645 C CA . SER A 1 89 ? 18.514 -8.460 -14.863 1.00 95.12 89 SER A CA 1
ATOM 646 C C . SER A 1 89 ? 18.442 -9.047 -13.445 1.00 95.12 89 SER A C 1
ATOM 648 O O . SER A 1 89 ? 19.081 -10.058 -13.178 1.00 95.12 89 SER A O 1
ATOM 650 N N . GLY A 1 90 ? 17.667 -8.433 -12.541 1.00 95.31 90 GLY A N 1
ATOM 651 C CA . GLY A 1 90 ? 17.482 -8.876 -11.151 1.00 95.31 90 GLY A CA 1
ATOM 652 C C . GLY A 1 90 ? 16.128 -9.548 -10.904 1.00 95.31 90 GLY A C 1
ATOM 653 O O . GLY A 1 90 ? 15.605 -10.241 -11.769 1.00 95.31 90 GLY A O 1
ATOM 654 N N . GLY A 1 91 ? 15.507 -9.291 -9.747 1.00 95.19 91 GLY A N 1
ATOM 655 C CA . GLY A 1 91 ? 14.257 -9.959 -9.343 1.00 95.19 91 GLY A CA 1
ATOM 656 C C . GLY A 1 91 ? 13.111 -9.855 -10.360 1.00 95.19 91 GLY A C 1
ATOM 657 O O . GLY A 1 91 ? 12.396 -10.827 -10.578 1.00 95.19 91 GLY A O 1
ATOM 658 N N . MET A 1 92 ? 12.977 -8.725 -11.064 1.00 95.25 92 MET A N 1
ATOM 659 C CA . MET A 1 92 ? 11.982 -8.597 -12.139 1.00 95.25 92 MET A CA 1
ATOM 660 C C . MET A 1 92 ? 12.261 -9.557 -13.308 1.00 95.25 92 MET A C 1
ATOM 662 O O . MET A 1 92 ? 11.324 -10.092 -13.893 1.00 95.25 92 MET A O 1
ATOM 666 N N . ARG A 1 93 ? 13.536 -9.827 -13.627 1.00 96.56 93 ARG A N 1
ATOM 667 C CA . ARG A 1 93 ? 13.912 -10.821 -14.641 1.00 96.56 93 ARG A CA 1
ATOM 668 C C . ARG A 1 93 ? 13.515 -12.227 -14.204 1.00 96.56 93 ARG A C 1
ATOM 670 O O . ARG A 1 93 ? 12.916 -12.939 -14.999 1.00 96.56 93 ARG A O 1
ATOM 677 N N . THR A 1 94 ? 13.755 -12.578 -12.941 1.00 96.25 94 THR A N 1
ATOM 678 C CA . THR A 1 94 ? 13.303 -13.853 -12.362 1.00 96.25 94 THR A CA 1
ATOM 679 C C . THR A 1 94 ? 11.788 -14.022 -12.495 1.00 96.25 94 THR A C 1
ATOM 681 O O . THR A 1 94 ? 11.331 -15.052 -12.977 1.00 96.25 94 THR A O 1
ATOM 684 N N . LEU A 1 95 ? 10.995 -12.996 -12.155 1.00 95.12 95 LEU A N 1
ATOM 685 C CA . LEU A 1 95 ? 9.531 -13.043 -12.301 1.00 95.12 95 LEU A CA 1
ATOM 686 C C . LEU A 1 95 ? 9.079 -13.207 -13.761 1.00 95.12 95 LEU A C 1
ATOM 688 O O . LEU A 1 95 ? 8.068 -13.855 -14.019 1.00 95.12 95 LEU A O 1
ATOM 692 N N . ILE A 1 96 ? 9.811 -12.619 -14.711 1.00 94.31 96 ILE A N 1
ATOM 693 C CA . ILE A 1 96 ? 9.516 -12.729 -16.144 1.00 94.31 96 ILE A CA 1
ATOM 694 C C . ILE A 1 96 ? 9.817 -14.130 -16.684 1.00 94.31 96 ILE A C 1
ATOM 696 O O . ILE A 1 96 ? 9.058 -14.614 -17.524 1.00 94.31 96 ILE A O 1
ATOM 700 N N . ASP A 1 97 ? 10.914 -14.739 -16.236 1.00 94.31 97 ASP A N 1
ATOM 701 C CA . ASP A 1 97 ? 11.436 -15.990 -16.798 1.00 94.31 97 ASP A CA 1
ATOM 702 C C . ASP A 1 97 ? 10.832 -17.233 -16.167 1.00 94.31 97 ASP A C 1
ATOM 704 O O . ASP A 1 97 ? 10.605 -18.229 -16.850 1.00 94.31 97 ASP A O 1
ATOM 708 N N . GLU A 1 98 ? 10.579 -17.174 -14.863 1.00 94.69 98 GLU A N 1
ATOM 709 C CA . GLU A 1 98 ? 10.134 -18.321 -14.073 1.00 94.69 98 GLU A CA 1
ATOM 710 C C . GLU A 1 98 ? 8.662 -18.212 -13.656 1.00 94.69 98 GLU A C 1
ATOM 712 O O . GLU A 1 98 ? 8.080 -19.171 -13.145 1.00 94.69 98 GLU A O 1
ATOM 717 N N . GLY A 1 99 ? 8.056 -17.037 -13.843 1.00 92.06 99 GLY A N 1
ATOM 718 C CA . GLY A 1 99 ? 6.688 -16.747 -13.440 1.00 92.06 99 GLY A CA 1
ATOM 719 C C . GLY A 1 99 ? 5.660 -16.881 -14.561 1.00 92.06 99 GLY A C 1
ATOM 720 O O . GLY A 1 99 ? 5.967 -17.055 -15.740 1.00 92.06 99 GLY A O 1
ATOM 721 N N . LEU A 1 100 ? 4.392 -16.741 -14.174 1.00 93.25 100 LEU A N 1
ATOM 722 C CA . LEU A 1 100 ? 3.284 -16.571 -15.106 1.00 93.25 100 LEU A CA 1
ATOM 723 C C . LEU A 1 100 ? 3.040 -15.077 -15.338 1.00 93.25 100 LEU A C 1
ATOM 725 O O . LEU A 1 100 ? 2.656 -14.355 -14.419 1.00 93.25 100 LEU A O 1
ATOM 729 N N . VAL A 1 101 ? 3.259 -14.613 -16.570 1.00 93.75 101 VAL A N 1
ATOM 730 C CA . VAL A 1 101 ? 3.228 -13.181 -16.898 1.00 93.75 101 VAL A CA 1
ATOM 731 C C . VAL A 1 101 ? 1.963 -12.805 -17.661 1.00 93.75 101 VAL A C 1
ATOM 733 O O . VAL A 1 101 ? 1.799 -13.146 -18.832 1.00 93.75 101 VAL A O 1
ATOM 736 N N . TYR A 1 102 ? 1.121 -11.989 -17.030 1.00 93.56 102 TYR A N 1
ATOM 737 C CA . TYR A 1 102 ? 0.000 -11.315 -17.684 1.00 93.56 102 TYR A CA 1
ATOM 738 C C . TYR A 1 102 ? 0.404 -9.892 -18.084 1.00 93.56 102 TYR A C 1
ATOM 740 O O . TYR A 1 102 ? 0.203 -8.940 -17.337 1.00 93.56 102 TYR A O 1
ATOM 748 N N . ALA A 1 103 ? 0.976 -9.735 -19.282 1.00 87.56 103 ALA A N 1
ATOM 749 C CA . ALA A 1 103 ? 1.463 -8.433 -19.761 1.00 87.56 103 ALA A CA 1
ATOM 750 C C . ALA A 1 103 ? 0.343 -7.413 -20.067 1.00 87.56 103 ALA A C 1
ATOM 752 O O . ALA A 1 103 ? 0.622 -6.226 -20.201 1.00 87.56 103 ALA A O 1
ATOM 753 N N . ASN A 1 104 ? -0.910 -7.875 -20.155 1.00 89.25 104 ASN A N 1
ATOM 754 C CA . ASN A 1 104 ? -2.100 -7.068 -20.442 1.00 89.25 104 ASN A CA 1
ATOM 755 C C . ASN A 1 104 ? -3.129 -7.175 -19.301 1.00 89.25 104 ASN A C 1
ATOM 757 O O . ASN A 1 104 ? -4.299 -7.479 -19.530 1.00 89.25 104 ASN A O 1
ATOM 761 N N . GLY A 1 105 ? -2.677 -7.001 -18.056 1.00 94.06 105 GLY A N 1
ATOM 762 C CA . GLY A 1 105 ? -3.563 -6.842 -16.900 1.00 94.06 105 GLY A CA 1
ATOM 763 C C . GLY A 1 105 ? -4.162 -5.433 -16.840 1.00 94.06 105 GLY A C 1
ATOM 764 O O . GLY A 1 105 ? -3.502 -4.465 -17.217 1.00 94.06 105 GLY A O 1
ATOM 765 N N . TYR A 1 106 ? -5.397 -5.310 -16.348 1.00 96.56 106 TYR A N 1
ATOM 766 C CA . TYR A 1 106 ? -6.111 -4.033 -16.280 1.00 96.56 106 TYR A CA 1
ATOM 767 C C . TYR A 1 106 ? -6.635 -3.738 -14.878 1.00 96.56 106 TYR A C 1
ATOM 769 O O . TYR A 1 106 ? -7.314 -4.557 -14.265 1.00 96.56 106 TYR A O 1
ATOM 777 N N . GLN A 1 107 ? -6.412 -2.502 -14.439 1.00 97.25 107 GLN A N 1
ATOM 778 C CA . GLN A 1 107 ? -7.276 -1.831 -13.474 1.00 97.25 107 GLN A CA 1
ATOM 779 C C . GLN A 1 107 ? -8.472 -1.276 -14.259 1.00 97.25 107 GLN A C 1
ATOM 781 O O . GLN A 1 107 ? -8.394 -0.190 -14.825 1.00 97.25 107 GLN A O 1
ATOM 786 N N . ALA A 1 108 ? -9.528 -2.080 -14.400 1.00 94.50 108 ALA A N 1
ATOM 787 C CA . ALA A 1 108 ? -10.607 -1.847 -15.370 1.00 94.50 108 ALA A CA 1
ATOM 788 C C . ALA A 1 108 ? -11.666 -0.807 -14.937 1.00 94.50 108 ALA A C 1
ATOM 790 O O . ALA A 1 108 ? -12.614 -0.536 -15.671 1.00 94.50 108 ALA A O 1
ATOM 791 N N . GLN A 1 109 ? -11.518 -0.212 -13.756 1.00 95.06 109 GLN A N 1
ATOM 792 C CA . GLN A 1 109 ? -12.327 0.913 -13.293 1.00 95.06 109 GLN A CA 1
ATOM 793 C C . GLN A 1 109 ? -12.021 2.211 -14.054 1.00 95.06 109 GLN A C 1
ATOM 795 O O . GLN A 1 109 ? -10.909 2.431 -14.523 1.00 95.06 109 GLN A O 1
ATOM 800 N N . GLY A 1 110 ? -12.995 3.125 -14.090 1.00 94.19 110 GLY A N 1
ATOM 801 C CA . GLY A 1 110 ? -12.824 4.432 -14.736 1.00 94.19 110 GLY A CA 1
ATOM 802 C C . GLY A 1 110 ? -11.883 5.396 -13.999 1.00 94.19 110 GLY A C 1
ATOM 803 O O . GLY A 1 110 ? -11.303 6.272 -14.630 1.00 94.19 110 GLY A O 1
ATOM 804 N N . ILE A 1 111 ? -11.707 5.242 -12.680 1.00 95.94 111 ILE A N 1
ATOM 805 C CA . ILE A 1 111 ? -10.828 6.098 -11.866 1.00 95.94 111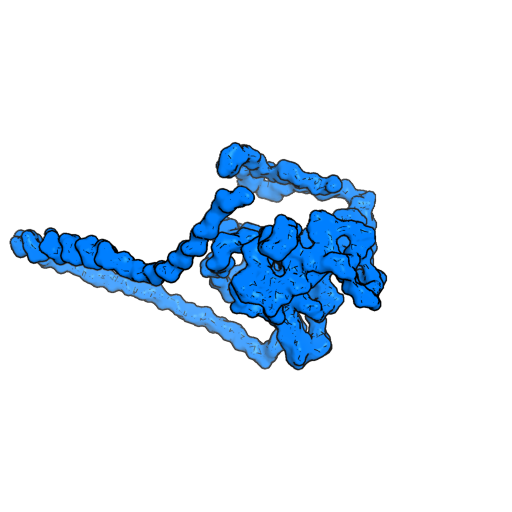 ILE A CA 1
ATOM 806 C C . ILE A 1 111 ? -9.556 5.329 -11.502 1.00 95.94 111 ILE A C 1
ATOM 808 O O . ILE A 1 111 ? -9.523 4.540 -10.555 1.00 95.94 111 ILE A O 1
ATOM 812 N N . THR A 1 112 ? -8.480 5.577 -12.246 1.00 96.38 112 THR A N 1
ATOM 813 C CA . THR A 1 112 ? -7.180 4.906 -12.088 1.00 96.38 112 THR A CA 1
ATOM 814 C C . THR A 1 112 ? -6.285 5.622 -11.071 1.00 96.38 112 THR A C 1
ATOM 816 O O . THR A 1 112 ? -5.159 6.015 -11.377 1.00 96.38 112 THR A O 1
ATOM 819 N N . LYS A 1 113 ? -6.807 5.827 -9.856 1.00 97.50 113 LYS A N 1
ATOM 820 C CA . LYS A 1 113 ? -6.063 6.365 -8.705 1.00 97.50 113 LYS A CA 1
ATOM 821 C C . LYS A 1 113 ? -5.546 5.234 -7.798 1.00 97.50 113 LYS A C 1
ATOM 823 O O . LYS A 1 113 ? -6.013 4.097 -7.877 1.00 97.50 113 LYS A O 1
ATOM 828 N N . THR A 1 114 ? -4.606 5.564 -6.908 1.00 98.19 114 THR A N 1
ATOM 829 C CA . THR A 1 114 ? -3.946 4.618 -5.990 1.00 98.19 114 THR A CA 1
ATOM 830 C C . THR A 1 114 ? -4.937 3.832 -5.127 1.00 98.19 114 THR A C 1
ATOM 832 O O . THR A 1 114 ? -4.894 2.606 -5.149 1.00 98.19 114 THR A O 1
ATOM 835 N N . CYS A 1 115 ? -5.826 4.506 -4.391 1.00 98.06 115 CYS A N 1
ATOM 836 C CA . CYS A 1 115 ? -6.745 3.878 -3.436 1.00 98.06 115 CYS A CA 1
ATOM 837 C C . CYS A 1 115 ? -7.719 2.899 -4.115 1.00 98.06 115 CYS A C 1
ATOM 839 O O . CYS A 1 115 ? -7.725 1.723 -3.744 1.00 98.06 115 CYS A O 1
ATOM 841 N N . PRO A 1 116 ? -8.455 3.309 -5.173 1.00 98.31 116 PRO A N 1
ATOM 842 C CA . PRO A 1 116 ? -9.301 2.389 -5.928 1.00 98.31 116 PRO A CA 1
ATOM 843 C C . PRO A 1 116 ? -8.506 1.203 -6.462 1.00 98.31 116 PRO A C 1
ATOM 845 O O . PRO A 1 116 ? -8.918 0.067 -6.263 1.00 98.31 116 PRO A O 1
ATOM 848 N N . GLY A 1 117 ? -7.343 1.459 -7.075 1.00 98.25 117 GLY A N 1
ATOM 849 C CA . GLY A 1 117 ? -6.485 0.421 -7.643 1.00 98.25 117 GLY A CA 1
ATOM 850 C C . GLY A 1 117 ? -6.005 -0.607 -6.622 1.00 98.25 117 GLY A C 1
ATOM 851 O O . GLY A 1 117 ? -6.086 -1.798 -6.892 1.00 98.25 117 GLY A O 1
ATOM 852 N N . HIS A 1 118 ? -5.547 -0.181 -5.444 1.00 98.62 118 HIS A N 1
ATOM 853 C CA . HIS A 1 118 ? -5.091 -1.115 -4.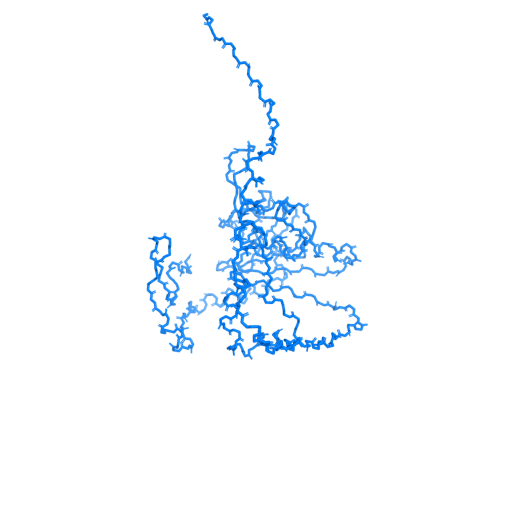410 1.00 98.62 118 HIS A CA 1
ATOM 854 C C . HIS A 1 118 ? -6.251 -1.924 -3.825 1.00 98.62 118 HIS A C 1
ATOM 856 O O . HIS A 1 118 ? -6.089 -3.119 -3.589 1.00 98.62 118 HIS A O 1
ATOM 862 N N . SER A 1 119 ? -7.434 -1.314 -3.671 1.00 98.44 119 SER A N 1
ATOM 863 C CA . SER A 1 119 ? -8.609 -2.000 -3.116 1.00 98.44 119 SER A CA 1
ATOM 864 C C . SER A 1 119 ? -9.069 -3.204 -3.952 1.00 98.44 119 SER A C 1
ATOM 866 O O . SER A 1 119 ? -9.718 -4.101 -3.416 1.00 98.44 119 SER A O 1
ATOM 868 N N . THR A 1 120 ? -8.730 -3.265 -5.249 1.00 98.25 120 THR A N 1
ATOM 869 C CA . THR A 1 120 ? -9.119 -4.374 -6.142 1.00 98.25 120 THR A CA 1
ATOM 870 C C . THR A 1 120 ? -8.177 -5.577 -6.073 1.00 98.25 120 THR A C 1
ATOM 872 O O . THR A 1 120 ? -8.616 -6.704 -6.305 1.00 98.25 120 THR A O 1
ATOM 875 N N . VAL A 1 121 ? -6.894 -5.364 -5.741 1.00 98.00 121 VAL A N 1
ATOM 876 C CA . VAL A 1 121 ? -5.812 -6.351 -5.947 1.00 98.00 121 VAL A CA 1
ATOM 877 C C . VAL A 1 121 ? -6.070 -7.652 -5.196 1.00 98.00 121 VAL A C 1
ATOM 879 O O . VAL A 1 121 ? -5.893 -8.730 -5.757 1.00 98.00 121 VAL A O 1
ATOM 882 N N . LEU A 1 122 ? -6.495 -7.553 -3.936 1.00 98.38 122 LEU A N 1
ATOM 883 C CA . LEU A 1 122 ? -6.696 -8.707 -3.055 1.00 98.38 122 LEU A CA 1
ATOM 884 C C . LEU A 1 122 ? -8.161 -8.946 -2.679 1.00 98.38 122 LEU A C 1
ATOM 886 O O . LEU A 1 122 ? -8.438 -9.856 -1.906 1.00 98.38 122 LEU A O 1
ATOM 890 N N . SER A 1 123 ? -9.097 -8.158 -3.209 1.00 97.88 123 SER A N 1
ATOM 891 C CA . SER A 1 123 ? -10.535 -8.335 -2.954 1.00 97.88 123 SER A CA 1
ATOM 892 C C . SER A 1 123 ? -11.241 -9.124 -4.054 1.00 97.88 123 SER A C 1
ATOM 894 O O . SER A 1 123 ? -12.308 -9.686 -3.820 1.00 97.88 123 SER A O 1
ATOM 896 N N . GLY A 1 124 ? -10.685 -9.136 -5.273 1.00 96.19 124 GLY A N 1
ATOM 897 C CA . GLY A 1 124 ? -11.388 -9.650 -6.451 1.00 96.19 124 GLY A CA 1
ATOM 898 C C . GLY A 1 124 ? -12.618 -8.816 -6.833 1.00 96.19 124 GLY A C 1
ATOM 899 O O . GLY A 1 124 ? -13.469 -9.289 -7.585 1.00 96.19 124 GLY A O 1
ATOM 900 N N . ALA A 1 125 ? -12.732 -7.589 -6.315 1.00 97.69 125 ALA A N 1
ATOM 901 C CA . ALA A 1 125 ? -13.900 -6.734 -6.459 1.00 97.69 125 ALA A CA 1
ATOM 902 C C . ALA A 1 125 ? -13.542 -5.383 -7.097 1.00 97.69 125 ALA A C 1
ATOM 904 O O . ALA A 1 125 ? -12.470 -4.823 -6.873 1.00 97.69 125 ALA A O 1
ATOM 905 N N . PHE A 1 126 ? -14.466 -4.832 -7.887 1.00 97.94 126 PHE A N 1
ATOM 906 C CA . PHE A 1 126 ? -14.328 -3.479 -8.434 1.00 97.94 126 PHE A CA 1
ATOM 907 C C . PHE A 1 126 ? -14.519 -2.404 -7.354 1.00 97.94 126 PHE A C 1
ATOM 909 O O . PHE A 1 126 ? -15.249 -2.651 -6.393 1.00 97.94 126 PHE A O 1
ATOM 916 N N . PRO A 1 127 ? -14.000 -1.177 -7.555 1.00 97.62 127 PRO A N 1
ATOM 917 C CA . PRO A 1 127 ? -14.193 -0.040 -6.648 1.00 97.62 127 PRO A CA 1
ATOM 918 C C . PRO A 1 127 ? -15.641 0.232 -6.225 1.00 97.62 127 PRO A C 1
ATOM 920 O O . PRO A 1 127 ? -15.905 0.631 -5.093 1.00 97.62 127 PRO A O 1
ATOM 923 N N . THR A 1 128 ? -16.603 -0.035 -7.114 1.00 95.44 128 THR A N 1
ATOM 924 C CA . THR A 1 128 ? -18.042 0.083 -6.825 1.00 95.44 128 THR A CA 1
ATOM 925 C C . THR A 1 128 ? -18.514 -0.850 -5.708 1.00 95.44 128 THR A C 1
ATOM 927 O O . THR A 1 128 ? -19.511 -0.561 -5.056 1.00 95.44 128 THR A O 1
ATOM 930 N N . HIS A 1 129 ? -17.812 -1.963 -5.495 1.00 97.75 129 HIS A N 1
ATOM 931 C CA . HIS A 1 129 ? -18.085 -2.944 -4.449 1.00 97.75 129 HIS A CA 1
ATOM 932 C C . HIS A 1 129 ? -17.157 -2.755 -3.252 1.00 97.75 129 HIS A C 1
ATOM 934 O O . HIS A 1 129 ? -17.628 -2.831 -2.123 1.00 97.75 129 HIS A O 1
ATOM 940 N N . THR A 1 130 ? -15.871 -2.456 -3.478 1.00 98.19 130 THR A N 1
ATOM 941 C CA . THR A 1 130 ? -14.920 -2.214 -2.379 1.00 98.19 130 THR A CA 1
ATOM 942 C C . THR A 1 130 ? -15.288 -0.982 -1.558 1.00 98.19 130 THR A C 1
ATOM 944 O O . THR A 1 130 ? -14.887 -0.891 -0.406 1.00 98.19 130 THR A O 1
ATOM 947 N N . GLY A 1 131 ? -16.072 -0.056 -2.122 1.00 96.88 131 GLY A N 1
ATOM 948 C CA . GLY A 1 131 ? -16.465 1.188 -1.464 1.00 96.88 131 GLY A CA 1
ATOM 949 C C . GLY A 1 131 ? -15.452 2.320 -1.633 1.00 96.88 131 GLY A C 1
ATOM 950 O O . GLY A 1 131 ? -15.659 3.382 -1.057 1.00 96.88 131 GLY A O 1
ATOM 951 N N . ILE A 1 132 ? -14.401 2.124 -2.440 1.00 97.88 132 ILE A N 1
ATOM 952 C CA . ILE A 1 132 ? -13.287 3.068 -2.613 1.00 97.88 132 ILE A CA 1
ATOM 953 C C . ILE A 1 132 ? -13.274 3.631 -4.047 1.00 97.88 132 ILE A C 1
ATOM 955 O O . ILE A 1 132 ? -12.525 3.145 -4.894 1.00 97.88 132 ILE A O 1
ATOM 959 N N . PRO A 1 133 ? -14.098 4.646 -4.377 1.00 96.38 133 PRO A N 1
ATOM 960 C CA . PRO A 1 133 ? -14.256 5.135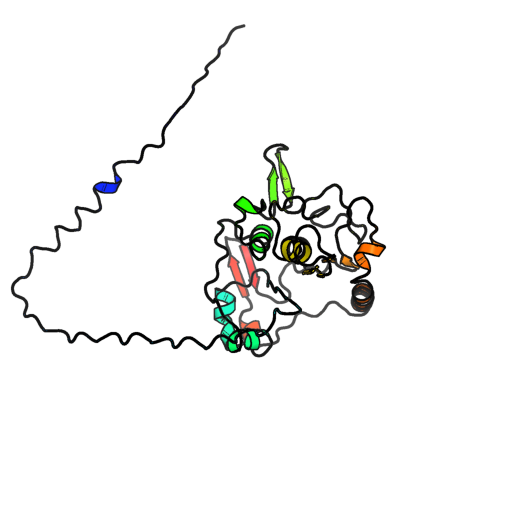 -5.753 1.00 96.38 133 PRO A CA 1
ATOM 961 C C . PRO A 1 133 ? -13.108 6.037 -6.243 1.00 96.38 133 PRO A C 1
ATOM 963 O O . PRO A 1 133 ? -12.905 6.177 -7.447 1.00 96.38 133 PRO A O 1
ATOM 966 N N . SER A 1 134 ? -12.367 6.667 -5.328 1.00 97.69 134 SER A N 1
ATOM 967 C CA . SER A 1 134 ? -11.264 7.605 -5.590 1.00 97.69 134 SER A CA 1
ATOM 968 C C . SER A 1 134 ? -10.312 7.627 -4.379 1.00 97.69 134 SER A C 1
ATOM 970 O O . SER A 1 134 ? -10.574 6.946 -3.390 1.00 97.69 134 SER A O 1
ATOM 972 N N . ASN A 1 135 ? -9.197 8.366 -4.445 1.00 98.06 135 ASN A N 1
ATOM 973 C CA . ASN A 1 135 ? -8.389 8.654 -3.247 1.00 98.06 135 ASN A CA 1
ATOM 974 C C . ASN A 1 135 ? -9.139 9.594 -2.286 1.00 98.06 135 ASN A C 1
ATOM 976 O O . ASN A 1 135 ? -9.005 9.473 -1.078 1.00 98.06 135 ASN A O 1
ATOM 980 N N . GLU A 1 136 ? -9.951 10.492 -2.833 1.00 97.56 136 GLU A N 1
ATOM 981 C CA . GLU A 1 136 ? -10.793 11.439 -2.110 1.00 97.56 136 GLU A CA 1
ATOM 982 C C . GLU A 1 136 ? -12.131 11.565 -2.850 1.00 97.56 136 GLU A C 1
ATOM 984 O O . GLU A 1 136 ? -12.168 11.462 -4.086 1.00 97.56 136 GLU A O 1
ATOM 989 N N . TRP A 1 137 ? -13.227 11.785 -2.124 1.00 96.31 137 TRP A N 1
ATOM 990 C CA . TRP A 1 137 ? -14.540 12.098 -2.701 1.00 96.31 137 TRP A CA 1
ATOM 991 C C . TRP A 1 137 ? -15.333 13.050 -1.805 1.00 96.31 137 TRP A C 1
ATOM 993 O O . TRP A 1 137 ? -15.071 13.152 -0.612 1.00 96.31 137 TRP A O 1
ATOM 1003 N N . ILE A 1 138 ? -16.345 13.713 -2.367 1.00 97.31 138 ILE A N 1
ATOM 1004 C CA . ILE A 1 138 ? -17.317 14.481 -1.581 1.00 97.31 138 ILE A CA 1
ATOM 1005 C C . ILE A 1 138 ? -18.367 13.523 -1.021 1.00 97.31 138 ILE A C 1
ATOM 1007 O O . ILE A 1 138 ? -19.081 12.873 -1.788 1.00 97.31 138 ILE A O 1
ATOM 1011 N N . ASP A 1 139 ? -18.471 13.429 0.302 1.00 93.81 139 ASP A N 1
ATOM 1012 C CA . ASP A 1 139 ? -19.555 12.701 0.955 1.00 93.81 139 ASP A CA 1
ATOM 1013 C C . ASP A 1 139 ? -20.888 13.427 0.695 1.00 93.81 139 ASP A C 1
ATOM 1015 O O . ASP A 1 139 ? -21.040 14.584 1.097 1.00 93.81 139 ASP A O 1
ATOM 1019 N N . PRO A 1 140 ? -21.873 12.784 0.042 1.00 93.19 140 PRO A N 1
ATOM 1020 C CA . PRO A 1 140 ? -23.136 13.433 -0.297 1.00 93.19 140 PRO A CA 1
ATOM 1021 C C . PRO A 1 140 ? -23.977 13.806 0.929 1.00 93.19 140 PRO A C 1
ATOM 1023 O O . PRO A 1 140 ? -24.874 14.637 0.803 1.00 93.19 140 PRO A O 1
ATOM 1026 N N . VAL A 1 141 ? -23.723 13.204 2.098 1.00 94.75 141 VAL A N 1
ATOM 1027 C CA . VAL A 1 141 ? -24.466 13.508 3.328 1.00 94.75 141 VAL A CA 1
ATOM 1028 C C . VAL A 1 141 ? -23.920 14.768 3.991 1.00 94.75 141 VAL A C 1
ATOM 1030 O O . VAL A 1 141 ? -24.681 15.689 4.282 1.00 94.75 141 VAL A O 1
ATOM 1033 N N . SER A 1 142 ? -22.610 14.827 4.238 1.00 95.12 142 SER A N 1
ATOM 1034 C CA . SER A 1 142 ? -21.986 15.974 4.908 1.00 95.12 142 SER A CA 1
ATOM 1035 C C . SER A 1 142 ? -21.590 17.116 3.968 1.00 95.12 142 SER A C 1
ATOM 1037 O O . SER A 1 142 ? -21.358 18.230 4.438 1.00 95.12 142 SER A O 1
ATOM 1039 N N . GLY A 1 143 ? -21.480 16.856 2.662 1.00 96.75 143 GLY A N 1
ATOM 1040 C CA . GLY A 1 143 ? -20.962 17.794 1.664 1.00 96.75 143 GLY A CA 1
ATOM 1041 C C . GLY A 1 143 ? -19.456 18.057 1.773 1.00 96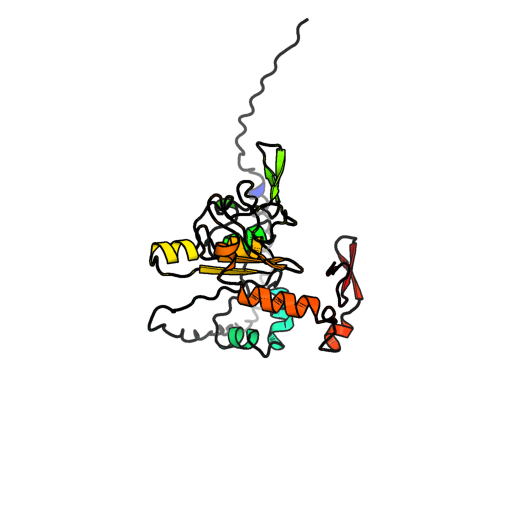.75 143 GLY A C 1
ATOM 1042 O O . GLY A 1 143 ? -18.954 18.975 1.126 1.00 96.75 143 GLY A O 1
ATOM 1043 N N . LYS A 1 144 ? -18.733 17.296 2.602 1.00 95.94 144 LYS A N 1
ATOM 1044 C CA . LYS A 1 144 ? -17.294 17.465 2.839 1.00 95.94 144 LYS A CA 1
ATOM 1045 C C . LYS A 1 144 ? -16.483 16.488 2.002 1.00 95.94 144 LYS A C 1
ATOM 1047 O O . LYS A 1 144 ? -16.947 15.391 1.700 1.00 95.94 144 LYS A O 1
ATOM 1052 N N . GLU A 1 145 ? -15.258 16.877 1.669 1.00 96.19 145 GLU A N 1
ATOM 1053 C CA . GLU A 1 145 ? -14.280 15.939 1.125 1.00 96.19 145 GLU A CA 1
ATOM 1054 C C . GLU A 1 145 ? -13.859 14.931 2.201 1.00 96.19 145 GLU A C 1
ATOM 1056 O O . GLU A 1 145 ? -13.634 15.288 3.359 1.00 96.19 145 GLU A O 1
ATOM 1061 N N . VAL A 1 146 ? -13.790 13.662 1.811 1.00 96.38 146 VAL A N 1
ATOM 1062 C CA . VAL A 1 146 ? -13.411 12.529 2.648 1.00 96.38 146 VAL A CA 1
ATOM 1063 C C . VAL A 1 146 ? -12.284 11.781 1.948 1.00 96.38 146 VAL A C 1
ATOM 1065 O O . VAL A 1 146 ? -12.403 11.408 0.778 1.00 96.38 146 VAL A O 1
ATOM 1068 N N . TYR A 1 147 ? -11.191 11.555 2.677 1.00 98.25 147 TYR A N 1
ATOM 1069 C CA . TYR A 1 147 ? -10.094 10.701 2.236 1.00 98.25 147 TYR A CA 1
ATOM 1070 C C . TYR A 1 147 ? -10.506 9.225 2.242 1.00 98.25 147 TYR A C 1
ATOM 1072 O O . TYR A 1 147 ? -11.270 8.780 3.101 1.00 98.25 147 TYR A O 1
ATOM 1080 N N . CYS A 1 148 ? -9.957 8.438 1.317 1.00 98.00 148 CYS A N 1
ATOM 1081 C CA . CYS A 1 148 ? -10.396 7.071 1.073 1.00 98.00 148 CYS A CA 1
ATOM 1082 C C . CYS A 1 148 ? -10.325 6.140 2.271 1.00 98.00 148 CYS A C 1
ATOM 1084 O O . CYS A 1 148 ? -11.144 5.233 2.374 1.00 98.00 148 CYS A O 1
ATOM 1086 N N . LEU A 1 149 ? -9.397 6.386 3.186 1.00 98.12 149 LEU A N 1
ATOM 1087 C CA . LEU A 1 149 ? -9.209 5.588 4.389 1.00 98.12 149 LEU A CA 1
ATOM 1088 C C . LEU A 1 149 ? -9.436 6.406 5.657 1.00 98.12 149 LEU A C 1
ATOM 1090 O O . LEU A 1 149 ? -8.884 6.064 6.692 1.00 98.12 149 LEU A O 1
ATOM 1094 N N . ALA A 1 150 ? -10.196 7.502 5.587 1.00 97.62 150 ALA A N 1
ATOM 1095 C CA . ALA A 1 150 ? -10.499 8.316 6.757 1.00 97.62 150 ALA A CA 1
ATOM 1096 C C . ALA A 1 150 ? -11.155 7.472 7.866 1.00 97.62 150 ALA A C 1
ATOM 1098 O O . ALA A 1 150 ? -12.186 6.841 7.638 1.00 97.62 150 ALA A O 1
ATOM 1099 N N . ALA A 1 151 ? -10.568 7.509 9.062 1.00 97.62 151 ALA A N 1
ATOM 1100 C CA . ALA A 1 151 ? -11.037 6.800 10.251 1.00 97.62 151 ALA A CA 1
ATOM 1101 C C . ALA A 1 151 ? -10.841 7.700 11.489 1.00 97.62 151 ALA A C 1
ATOM 1103 O O . ALA A 1 151 ? -9.829 7.606 12.191 1.00 97.62 151 ALA A O 1
ATOM 1104 N N . PRO A 1 152 ? -11.761 8.650 11.742 1.00 96.12 152 PRO A N 1
ATOM 1105 C CA . PRO A 1 152 ? -11.564 9.727 12.719 1.00 96.12 152 PRO A CA 1
ATOM 1106 C C . PRO A 1 152 ? -11.418 9.250 14.174 1.00 96.12 152 PRO A C 1
ATOM 1108 O O . PRO A 1 152 ? -10.876 9.977 15.011 1.00 96.12 152 PRO A O 1
ATOM 1111 N N . GLN A 1 153 ? -11.891 8.044 14.485 1.00 97.44 153 GLN A N 1
ATOM 1112 C CA . GLN A 1 153 ? -11.766 7.421 15.801 1.00 97.44 153 GLN A CA 1
ATOM 1113 C C . GLN A 1 153 ? -10.355 6.900 16.105 1.00 97.44 153 GLN A C 1
ATOM 1115 O O . GLN A 1 153 ? -10.042 6.684 17.275 1.00 97.44 153 GLN A O 1
ATOM 1120 N N . ASN A 1 154 ? -9.519 6.693 15.086 1.00 98.00 154 ASN A N 1
ATOM 1121 C CA . ASN A 1 154 ? -8.160 6.188 15.259 1.00 98.00 154 ASN A CA 1
ATOM 1122 C C . ASN A 1 154 ? -7.188 7.318 15.626 1.00 98.00 154 ASN A C 1
ATOM 1124 O O . ASN A 1 154 ? -7.479 8.504 15.463 1.00 98.00 154 ASN A O 1
ATOM 1128 N N . THR A 1 155 ? -6.002 6.946 16.090 1.00 98.12 155 THR A N 1
ATOM 1129 C CA . THR A 1 155 ? -4.828 7.826 16.169 1.00 98.12 155 THR A CA 1
ATOM 1130 C C . THR A 1 155 ? -3.684 7.242 15.343 1.00 98.12 155 THR A C 1
ATOM 1132 O O . THR A 1 155 ? -3.788 6.123 14.836 1.00 98.12 155 THR A O 1
ATOM 1135 N N . LEU A 1 156 ? -2.597 7.994 15.166 1.00 98.19 156 LEU A N 1
ATOM 1136 C CA . LEU A 1 156 ? -1.393 7.505 14.495 1.00 98.19 156 LEU A CA 1
ATOM 1137 C C . LEU A 1 156 ? -0.308 7.167 15.519 1.00 98.19 156 LEU A C 1
ATOM 1139 O O . LEU A 1 156 ? -0.156 7.850 16.534 1.00 98.19 156 LEU A O 1
ATOM 1143 N N . ALA A 1 157 ? 0.435 6.090 15.273 1.00 98.12 157 ALA A N 1
ATOM 1144 C CA . ALA A 1 157 ? 1.404 5.556 16.228 1.00 98.12 157 ALA A CA 1
ATOM 1145 C C . ALA A 1 157 ? 2.666 6.428 16.389 1.00 98.12 157 ALA A C 1
ATOM 1147 O O . ALA A 1 157 ? 3.363 6.315 17.395 1.00 98.12 157 ALA A O 1
ATOM 1148 N N . ASP A 1 158 ? 2.942 7.304 15.426 1.00 96.50 158 ASP A N 1
ATOM 1149 C CA . ASP A 1 158 ? 3.973 8.346 15.474 1.00 96.50 158 ASP A CA 1
ATOM 1150 C C . ASP A 1 158 ? 3.537 9.584 16.277 1.00 96.50 158 ASP A C 1
ATOM 1152 O O . ASP A 1 158 ? 4.356 10.452 16.564 1.00 96.50 158 ASP A O 1
ATOM 1156 N N . GLY A 1 159 ? 2.264 9.656 16.684 1.00 95.12 159 GLY A N 1
ATOM 1157 C CA . GLY A 1 159 ? 1.717 10.744 17.496 1.00 95.12 159 GLY A CA 1
ATOM 1158 C C . GLY A 1 159 ? 1.372 12.019 16.720 1.00 95.12 159 GLY A C 1
ATOM 1159 O O . GLY A 1 159 ? 0.913 12.978 17.338 1.00 95.12 159 GLY A O 1
ATOM 1160 N N . GLY A 1 160 ? 1.576 12.040 15.399 1.00 91.50 160 GLY A N 1
ATOM 1161 C CA . GLY A 1 160 ? 1.165 13.131 14.519 1.00 91.50 160 GLY A CA 1
ATOM 1162 C C . GLY A 1 160 ? -0.297 13.042 14.063 1.00 91.50 160 GLY A C 1
ATOM 1163 O O . GLY A 1 160 ? -1.036 12.123 14.418 1.00 91.50 160 GLY A O 1
ATOM 1164 N N . GLU A 1 161 ? -0.707 14.007 13.235 1.00 86.56 161 GLU A N 1
ATOM 1165 C CA . GLU A 1 161 ? -2.027 14.011 12.578 1.00 86.56 161 GLU A CA 1
ATOM 1166 C C . GLU A 1 161 ? -1.993 13.380 11.172 1.00 86.56 161 GLU A C 1
ATOM 1168 O O . GLU A 1 161 ? -3.043 13.002 10.662 1.00 86.56 161 GLU A O 1
ATOM 1173 N N . GLY A 1 162 ? -0.802 13.217 10.575 1.00 82.88 162 GLY A N 1
ATOM 1174 C CA . GLY A 1 162 ? -0.598 12.655 9.233 1.00 82.88 162 GLY A CA 1
ATOM 1175 C C . GLY A 1 162 ? -1.069 13.569 8.094 1.00 82.88 162 GLY A C 1
ATOM 1176 O O . GLY A 1 162 ? -1.958 14.400 8.260 1.00 82.88 162 GLY A O 1
ATOM 1177 N N . GLU A 1 163 ? -0.499 13.405 6.898 1.00 84.38 163 GLU A N 1
ATOM 1178 C CA . GLU A 1 163 ? -0.878 14.210 5.720 1.00 84.38 163 GLU A CA 1
ATOM 1179 C C . GLU A 1 163 ? -2.341 14.005 5.300 1.00 84.38 163 GLU A C 1
ATOM 1181 O O . GLU A 1 163 ? -3.005 14.939 4.857 1.00 84.38 163 GLU A O 1
ATOM 1186 N N . ASN A 1 164 ? -2.855 12.782 5.463 1.00 91.94 164 ASN A N 1
ATOM 1187 C CA . ASN A 1 164 ? -4.225 12.410 5.098 1.00 91.94 164 ASN A CA 1
ATOM 1188 C C . ASN A 1 164 ? -5.169 12.369 6.316 1.00 91.94 164 ASN A C 1
ATOM 1190 O O . ASN A 1 164 ? -6.278 11.836 6.225 1.00 91.94 164 ASN A O 1
ATOM 1194 N N . GLY A 1 165 ? -4.735 12.903 7.463 1.00 94.44 165 GLY A N 1
ATOM 1195 C CA . GLY A 1 165 ? -5.447 12.778 8.729 1.00 94.44 165 GLY A CA 1
ATOM 1196 C C . GLY A 1 165 ? -5.343 11.376 9.344 1.00 94.44 165 GLY A C 1
ATOM 1197 O O . GLY A 1 165 ? -4.458 10.576 9.035 1.00 94.44 165 GLY A O 1
ATOM 1198 N N . ARG A 1 166 ? -6.303 11.058 10.216 1.00 97.12 166 ARG A N 1
ATOM 1199 C CA . ARG A 1 166 ? -6.429 9.746 10.870 1.00 97.12 166 ARG A CA 1
ATOM 1200 C C . ARG A 1 166 ? -7.002 8.719 9.904 1.00 97.12 166 ARG A C 1
ATOM 1202 O O . ARG A 1 166 ? -8.033 8.969 9.273 1.00 97.12 166 ARG A O 1
ATOM 1209 N N . VAL A 1 167 ? -6.360 7.554 9.832 1.00 98.38 167 VAL A N 1
ATOM 1210 C CA . VAL A 1 167 ? -6.654 6.533 8.819 1.00 98.38 167 VAL A CA 1
ATOM 1211 C C . VAL A 1 167 ? -6.977 5.160 9.400 1.00 98.38 167 VAL A C 1
ATOM 1213 O O . VAL A 1 167 ? -6.632 4.851 10.540 1.00 98.38 167 VAL A O 1
ATOM 1216 N N . GLY A 1 168 ? -7.667 4.336 8.617 1.00 98.25 168 GLY A N 1
ATOM 1217 C CA . GLY A 1 168 ? -8.101 2.985 8.971 1.00 98.25 168 GLY A CA 1
ATOM 1218 C C . GLY A 1 168 ? -8.850 2.303 7.816 1.00 98.25 168 GLY A C 1
ATOM 1219 O O . GLY A 1 168 ? -9.094 2.932 6.784 1.00 98.25 168 GLY A O 1
ATOM 1220 N N . PRO A 1 169 ? -9.193 1.009 7.940 1.00 97.81 169 PRO A N 1
ATOM 1221 C CA . PRO A 1 169 ? -9.857 0.249 6.879 1.00 97.81 169 PRO A CA 1
ATOM 1222 C C . PRO A 1 169 ? -11.372 0.511 6.776 1.00 97.81 169 PRO A C 1
ATOM 1224 O O . PRO A 1 169 ? -12.021 -0.087 5.931 1.00 97.81 169 PRO A O 1
ATOM 1227 N N . ASP A 1 170 ? -11.947 1.394 7.592 1.00 97.12 170 ASP A N 1
ATOM 1228 C CA . ASP A 1 170 ? -13.391 1.600 7.795 1.00 97.12 170 ASP A CA 1
ATOM 1229 C C . ASP A 1 170 ? -14.242 1.787 6.532 1.00 97.12 170 ASP A C 1
ATOM 1231 O O . ASP A 1 170 ? -15.396 1.363 6.479 1.00 97.12 170 ASP A O 1
ATOM 1235 N N . ASN A 1 171 ? -13.691 2.440 5.509 1.00 97.06 171 ASN A N 1
ATOM 1236 C CA . ASN A 1 171 ? -14.403 2.680 4.253 1.00 97.06 171 ASN A CA 1
ATOM 1237 C C . ASN A 1 171 ? -14.378 1.472 3.302 1.00 97.06 171 ASN A C 1
ATOM 1239 O O . ASN A 1 171 ? -15.100 1.467 2.300 1.00 97.06 171 ASN A O 1
ATOM 1243 N N . LEU A 1 172 ? -13.562 0.456 3.589 1.00 98.06 172 LEU A N 1
ATOM 1244 C CA . LEU A 1 172 ? -13.506 -0.780 2.827 1.00 98.06 172 LEU A CA 1
ATOM 1245 C C . LEU A 1 172 ? -14.749 -1.621 3.146 1.00 98.06 172 LEU A C 1
ATOM 1247 O O . LEU A 1 172 ? -15.013 -1.982 4.284 1.00 98.06 172 LEU A O 1
ATOM 1251 N N . ARG A 1 173 ? -15.554 -1.930 2.130 1.00 98.25 173 ARG A N 1
ATOM 1252 C CA . ARG A 1 173 ? -16.857 -2.607 2.295 1.00 98.25 173 ARG A CA 1
ATOM 1253 C C . ARG A 1 173 ? -16.815 -4.113 2.062 1.00 98.25 173 ARG A C 1
ATOM 1255 O O . ARG A 1 173 ? -17.842 -4.781 2.168 1.00 98.25 173 ARG A O 1
ATOM 1262 N N . VAL A 1 174 ? -15.655 -4.645 1.691 1.00 98.25 174 VAL A N 1
ATOM 1263 C CA . VAL A 1 174 ? -15.472 -6.053 1.321 1.00 98.25 174 VAL A CA 1
ATOM 1264 C C . VAL A 1 174 ? -14.275 -6.626 2.044 1.00 98.25 174 VAL A C 1
ATOM 1266 O O . VAL A 1 174 ? -13.252 -5.964 2.166 1.00 98.25 174 VAL A O 1
ATOM 1269 N N . THR A 1 175 ? -14.378 -7.876 2.477 1.00 98.19 175 THR A N 1
ATOM 1270 C CA . THR A 1 175 ? -13.222 -8.617 2.982 1.00 98.19 175 THR A CA 1
ATOM 1271 C C . THR A 1 175 ? -12.249 -8.937 1.849 1.00 98.19 175 THR A C 1
ATOM 1273 O O . THR A 1 175 ? -12.646 -9.069 0.690 1.00 98.19 175 THR A O 1
ATOM 1276 N N . LEU A 1 176 ? -10.963 -9.026 2.184 1.00 98.38 176 LEU A N 1
ATOM 1277 C CA . LEU A 1 176 ? -9.883 -9.316 1.236 1.00 98.38 176 LEU A CA 1
ATOM 1278 C C . LEU A 1 176 ? -9.300 -10.711 1.489 1.00 98.38 176 LEU A C 1
ATOM 1280 O O . LEU A 1 176 ? -9.549 -11.331 2.522 1.00 98.38 176 LEU A O 1
ATOM 1284 N N . LEU A 1 177 ? -8.437 -11.173 0.581 1.00 98.00 177 LEU A N 1
ATOM 1285 C CA . LEU A 1 177 ? -7.669 -12.407 0.737 1.00 98.00 177 LEU A CA 1
ATOM 1286 C C . LEU A 1 177 ? -7.034 -12.567 2.136 1.00 98.00 177 LEU A C 1
ATOM 1288 O O . LEU A 1 177 ? -7.164 -13.658 2.691 1.00 98.00 177 LEU A O 1
ATOM 1292 N N . PRO A 1 178 ? -6.401 -11.549 2.758 1.00 97.81 178 PRO A N 1
ATOM 1293 C CA . PRO A 1 178 ? -5.845 -11.695 4.103 1.00 97.81 178 PRO A CA 1
ATOM 1294 C C . PRO A 1 178 ? -6.902 -11.958 5.186 1.00 97.81 178 PRO A C 1
ATOM 1296 O O . PRO A 1 178 ? -6.654 -12.760 6.089 1.00 97.81 178 PRO A O 1
ATOM 1299 N N . ASP A 1 179 ? -8.091 -11.357 5.070 1.00 98.19 179 ASP A N 1
ATOM 1300 C CA . ASP A 1 179 ? -9.212 -11.617 5.982 1.00 98.19 179 ASP A CA 1
ATOM 1301 C C . ASP A 1 179 ? -9.682 -13.074 5.839 1.00 98.19 179 ASP A C 1
ATOM 1303 O O . ASP A 1 179 ? -9.885 -13.772 6.832 1.00 98.19 179 ASP A O 1
ATOM 1307 N N . TRP A 1 180 ? -9.787 -13.576 4.603 1.00 97.44 180 TRP A N 1
ATOM 1308 C CA . TRP A 1 180 ? -10.169 -14.967 4.332 1.00 97.44 180 TRP A CA 1
ATOM 1309 C C . TRP A 1 180 ? -9.114 -15.965 4.823 1.00 97.44 180 TRP A C 1
ATOM 1311 O O . TRP A 1 180 ? -9.460 -17.014 5.368 1.00 97.44 180 TRP A O 1
ATOM 1321 N N . LEU A 1 181 ? -7.825 -15.631 4.689 1.00 96.06 181 LEU A N 1
ATOM 1322 C CA . LEU A 1 181 ? -6.722 -16.444 5.209 1.00 96.06 181 LEU A CA 1
ATOM 1323 C C . LEU A 1 181 ? -6.769 -16.561 6.734 1.00 96.06 181 LEU A C 1
ATOM 1325 O O . LEU A 1 181 ? -6.545 -17.652 7.262 1.00 96.06 181 LEU A O 1
ATOM 1329 N N . LYS A 1 182 ? -7.073 -15.469 7.445 1.00 97.25 182 LYS A N 1
ATOM 1330 C CA . LYS A 1 182 ? -7.250 -15.489 8.905 1.00 97.25 182 LYS A CA 1
ATOM 1331 C C . LYS A 1 182 ? -8.532 -16.206 9.323 1.00 97.25 182 LYS A C 1
ATOM 1333 O O . LYS A 1 182 ? -8.509 -16.948 10.299 1.00 97.25 182 LYS A O 1
ATOM 1338 N N . ALA A 1 183 ? -9.621 -16.060 8.570 1.00 97.25 183 ALA A N 1
ATOM 1339 C CA . ALA A 1 183 ? -10.859 -16.794 8.830 1.00 97.25 183 ALA A CA 1
ATOM 1340 C C . ALA A 1 183 ? -10.666 -18.317 8.703 1.00 97.25 183 ALA A C 1
ATOM 1342 O O . ALA A 1 183 ? -11.183 -19.078 9.518 1.00 97.25 183 ALA A O 1
ATOM 1343 N N . GLN A 1 184 ? -9.888 -18.765 7.712 1.00 96.25 184 GLN A N 1
ATOM 1344 C CA . GLN A 1 184 ? -9.581 -20.184 7.505 1.00 96.25 184 GLN A CA 1
ATOM 1345 C C . GLN A 1 184 ? -8.498 -20.713 8.458 1.00 96.25 184 GLN A C 1
ATOM 1347 O O . GLN A 1 184 ? -8.531 -21.876 8.862 1.00 96.25 184 GLN A O 1
ATOM 1352 N N . SER A 1 185 ? -7.513 -19.882 8.787 1.00 95.38 185 SER A N 1
ATOM 1353 C CA . SER A 1 185 ? -6.388 -20.221 9.653 1.00 95.38 185 SER A CA 1
ATOM 1354 C C . SER A 1 185 ? -6.106 -19.028 10.570 1.00 95.38 185 SER A C 1
ATOM 1356 O O . SER A 1 185 ? -5.346 -18.133 10.196 1.00 95.38 185 SER A O 1
ATOM 1358 N N . PRO A 1 186 ? -6.691 -18.996 11.782 1.00 95.62 186 PRO A N 1
ATOM 1359 C CA . PRO A 1 186 ? -6.532 -17.873 12.712 1.00 95.62 186 PRO A CA 1
ATOM 1360 C C . PRO A 1 186 ? -5.084 -17.605 13.141 1.00 95.62 186 PRO A C 1
ATOM 1362 O O . PRO A 1 186 ? -4.763 -16.512 13.594 1.00 95.62 186 PRO A O 1
ATOM 1365 N N . THR A 1 187 ? -4.192 -18.585 12.975 1.00 96.12 187 THR A N 1
ATOM 1366 C CA . THR A 1 187 ? -2.749 -18.451 13.226 1.00 96.12 187 THR A CA 1
ATOM 1367 C C . THR A 1 187 ? -1.988 -17.789 12.072 1.00 96.12 187 THR A C 1
ATOM 1369 O O . THR A 1 187 ? -0.784 -17.559 12.189 1.00 96.12 187 THR A O 1
ATOM 1372 N N . SER A 1 188 ? -2.648 -17.511 10.943 1.00 96.94 188 SER A N 1
ATOM 1373 C CA . SER A 1 188 ? -2.053 -16.800 9.809 1.00 96.94 188 SER A CA 1
ATOM 1374 C C . SER A 1 188 ? -1.639 -15.389 10.213 1.00 96.94 188 SER A C 1
ATOM 1376 O O . SER A 1 188 ? -2.395 -14.668 10.873 1.00 96.94 188 SER A O 1
ATOM 1378 N N . ARG A 1 189 ? -0.449 -14.983 9.762 1.00 97.69 189 ARG A N 1
ATOM 1379 C CA . ARG A 1 189 ? 0.101 -13.645 9.987 1.00 97.69 189 ARG A CA 1
ATOM 1380 C C . ARG A 1 189 ? -0.033 -12.798 8.724 1.00 97.69 189 ARG A C 1
ATOM 1382 O O . ARG A 1 189 ? 0.337 -13.247 7.643 1.00 97.69 189 ARG A O 1
ATOM 1389 N N . VAL A 1 190 ? -0.545 -11.584 8.873 1.00 98.31 190 VAL A N 1
ATOM 1390 C CA . VAL A 1 190 ? -0.812 -10.619 7.808 1.00 98.31 190 VAL A CA 1
ATOM 1391 C C . VAL A 1 190 ? -0.086 -9.325 8.139 1.00 98.31 190 VAL A C 1
ATOM 1393 O O . VAL A 1 190 ? -0.444 -8.621 9.084 1.00 98.31 190 VAL A O 1
ATOM 1396 N N . TYR A 1 191 ? 0.913 -9.009 7.324 1.00 98.50 191 TYR A N 1
ATOM 1397 C CA . TYR A 1 191 ? 1.624 -7.740 7.366 1.00 98.50 191 TYR A CA 1
ATOM 1398 C C . TYR A 1 191 ? 1.593 -7.090 5.987 1.00 98.50 191 TYR A C 1
ATOM 1400 O O . TYR A 1 191 ? 1.789 -7.767 4.979 1.00 98.50 191 TYR A O 1
ATOM 1408 N N . SER A 1 192 ? 1.377 -5.781 5.956 1.00 98.62 192 SER A N 1
ATOM 1409 C CA . SER A 1 192 ? 1.441 -4.962 4.747 1.00 98.62 192 SER A CA 1
ATOM 1410 C C . SER A 1 192 ? 2.341 -3.762 5.013 1.00 98.62 192 SER A C 1
ATOM 1412 O O . SER A 1 192 ? 2.248 -3.157 6.079 1.00 98.62 192 SER A O 1
ATOM 1414 N N . VAL A 1 193 ? 3.235 -3.439 4.078 1.00 98.44 193 VAL A N 1
ATOM 1415 C CA . VAL A 1 193 ? 4.194 -2.333 4.205 1.00 98.44 193 VAL A CA 1
ATOM 1416 C C . VAL A 1 193 ? 4.210 -1.533 2.909 1.00 98.44 193 VAL A C 1
ATOM 1418 O O . VAL A 1 193 ? 4.211 -2.113 1.825 1.00 98.44 193 VAL A O 1
ATOM 1421 N N . SER A 1 194 ? 4.223 -0.206 3.006 1.00 98.12 194 SER A N 1
ATOM 1422 C CA . SER A 1 194 ? 4.169 0.691 1.848 1.00 98.12 194 SER A CA 1
ATOM 1423 C C . SER A 1 194 ? 4.881 2.020 2.120 1.00 98.12 194 SER A C 1
ATOM 1425 O O . SER A 1 194 ? 5.121 2.390 3.261 1.00 98.12 194 SER A O 1
ATOM 1427 N N . GLY A 1 195 ? 5.183 2.791 1.075 1.00 95.88 195 GLY A N 1
ATOM 1428 C CA . GLY A 1 195 ? 5.544 4.207 1.233 1.00 95.88 195 GLY A CA 1
ATOM 1429 C C . GLY A 1 195 ? 4.343 5.116 1.538 1.00 95.88 195 GLY A C 1
ATOM 1430 O O . GLY A 1 195 ? 4.525 6.285 1.830 1.00 95.88 195 GLY A O 1
ATOM 1431 N N . LYS A 1 196 ? 3.114 4.595 1.435 1.00 96.88 196 LYS A N 1
ATOM 1432 C CA . LYS A 1 196 ? 1.846 5.318 1.628 1.00 96.88 196 LYS A CA 1
ATOM 1433 C C . LYS A 1 196 ? 0.894 4.492 2.485 1.00 96.88 196 LYS A C 1
ATOM 1435 O O . LYS A 1 196 ? 0.722 3.302 2.203 1.00 96.88 196 LYS A O 1
ATOM 1440 N N . ASP A 1 197 ? 0.198 5.134 3.414 1.00 97.81 197 ASP A N 1
ATOM 1441 C CA . ASP A 1 197 ? -0.920 4.579 4.194 1.00 97.81 197 ASP A CA 1
ATOM 1442 C C . ASP A 1 197 ? -1.901 3.751 3.338 1.00 97.81 197 ASP A C 1
ATOM 1444 O O . ASP A 1 197 ? -2.135 2.569 3.595 1.00 97.81 197 ASP A O 1
ATOM 1448 N N . ARG A 1 198 ? -2.385 4.318 2.228 1.00 98.06 198 ARG A N 1
ATOM 1449 C CA . ARG A 1 198 ? -3.332 3.695 1.301 1.00 98.06 198 ARG A CA 1
ATOM 1450 C C . ARG A 1 198 ? -2.774 2.554 0.485 1.00 98.06 198 ARG A C 1
ATOM 1452 O O . ARG A 1 198 ? -3.560 1.734 0.017 1.00 98.06 198 ARG A O 1
ATOM 1459 N N . GLY A 1 199 ? -1.457 2.495 0.317 1.00 97.69 199 GLY A N 1
ATOM 1460 C CA . GLY A 1 199 ? -0.810 1.331 -0.278 1.00 97.69 199 GLY A CA 1
ATOM 1461 C C . GLY A 1 199 ? -0.752 0.161 0.704 1.00 97.69 199 GLY A C 1
ATOM 1462 O O . GLY A 1 199 ? -0.919 -0.982 0.294 1.00 97.69 199 GLY A O 1
ATOM 1463 N N . ALA A 1 200 ? -0.590 0.442 2.003 1.00 98.38 200 ALA A N 1
ATOM 1464 C CA . ALA A 1 200 ? -0.542 -0.590 3.032 1.00 98.38 200 ALA A CA 1
ATOM 1465 C C . ALA A 1 200 ? -1.942 -1.113 3.386 1.00 98.38 200 ALA A C 1
ATOM 1467 O O . ALA A 1 200 ? -2.203 -2.310 3.257 1.00 98.38 200 ALA A O 1
ATOM 1468 N N . ILE A 1 201 ? -2.849 -0.225 3.802 1.00 98.62 201 ILE A N 1
ATOM 1469 C CA . ILE A 1 201 ? -4.146 -0.586 4.399 1.00 98.62 201 ILE A CA 1
ATOM 1470 C C . ILE A 1 201 ? -5.049 -1.313 3.389 1.00 98.62 201 ILE A C 1
ATOM 1472 O O . ILE A 1 201 ? -5.601 -2.363 3.709 1.00 98.62 201 ILE A O 1
ATOM 1476 N N . ASN A 1 202 ? -5.122 -0.846 2.134 1.00 98.38 202 ASN A N 1
ATOM 1477 C CA . ASN A 1 202 ? -5.931 -1.499 1.090 1.00 98.38 202 ASN A CA 1
ATOM 1478 C C . ASN A 1 202 ? -5.425 -2.893 0.675 1.00 98.38 202 ASN A C 1
ATOM 1480 O O . ASN A 1 202 ? -6.115 -3.582 -0.069 1.00 98.38 202 ASN A O 1
ATOM 1484 N N . LEU A 1 203 ? -4.235 -3.312 1.114 1.00 98.44 203 LEU A N 1
ATOM 1485 C CA . LEU A 1 203 ? -3.711 -4.665 0.895 1.00 98.44 203 LEU A CA 1
ATOM 1486 C C . LEU A 1 203 ? -3.714 -5.511 2.177 1.00 98.44 203 LEU A C 1
ATOM 1488 O O . LEU A 1 203 ? -3.400 -6.698 2.124 1.00 98.44 203 LEU A O 1
ATOM 1492 N N . ALA A 1 204 ? -4.059 -4.919 3.322 1.00 98.19 204 ALA A N 1
ATOM 1493 C CA . ALA A 1 204 ? -3.987 -5.564 4.628 1.00 98.19 204 ALA A CA 1
ATOM 1494 C C . ALA A 1 204 ? -5.318 -6.208 5.064 1.00 98.19 204 ALA A C 1
ATOM 1496 O O . ALA A 1 204 ? -5.307 -7.134 5.873 1.00 98.19 204 ALA A O 1
ATOM 1497 N N . GLY A 1 205 ? -6.448 -5.753 4.512 1.00 96.25 205 GLY A N 1
ATOM 1498 C CA . GLY A 1 205 ? -7.780 -6.160 4.969 1.00 96.25 205 GLY A CA 1
ATOM 1499 C C . GLY A 1 205 ? -8.189 -5.449 6.263 1.00 96.25 205 GLY A C 1
ATOM 1500 O O . GLY A 1 205 ? -7.635 -4.409 6.614 1.00 96.25 205 GLY A O 1
ATOM 1501 N N . HIS A 1 206 ? -9.168 -6.008 6.969 1.00 97.88 206 HIS A N 1
ATOM 1502 C CA . HIS A 1 206 ? -9.770 -5.393 8.157 1.00 97.88 206 HIS A CA 1
ATOM 1503 C C . HIS A 1 206 ? -9.050 -5.740 9.455 1.00 97.88 206 HIS A C 1
ATOM 1505 O O . HIS A 1 206 ? -9.111 -4.979 10.414 1.00 97.88 206 HIS A O 1
ATOM 1511 N N . THR A 1 207 ? -8.398 -6.904 9.511 1.00 95.44 207 THR A N 1
ATOM 1512 C CA . THR A 1 207 ? -7.801 -7.422 10.756 1.00 95.44 207 THR A CA 1
ATOM 1513 C C . THR A 1 207 ? -6.336 -7.847 10.599 1.00 95.44 207 THR A C 1
ATOM 1515 O O . THR A 1 207 ? -5.968 -8.965 10.974 1.00 95.44 207 THR A O 1
ATOM 1518 N N . PRO A 1 208 ? -5.460 -6.998 10.028 1.00 97.69 208 PRO A N 1
ATOM 1519 C CA . PRO A 1 208 ? -4.058 -7.350 9.861 1.00 97.69 208 PRO A CA 1
ATOM 1520 C C . PRO A 1 208 ? -3.313 -7.364 11.200 1.00 97.69 208 PRO A C 1
ATOM 1522 O O . PRO A 1 208 ? -3.621 -6.599 12.113 1.00 97.69 208 PRO A O 1
ATOM 1525 N N . ASP A 1 209 ? -2.246 -8.160 11.291 1.00 98.19 209 ASP A N 1
ATOM 1526 C CA . ASP A 1 209 ? -1.313 -8.052 12.419 1.00 98.19 209 ASP A CA 1
ATOM 1527 C C . ASP A 1 209 ? -0.546 -6.720 12.360 1.00 98.19 209 ASP A C 1
ATOM 1529 O O . ASP A 1 209 ? -0.217 -6.152 13.401 1.00 98.19 209 ASP A O 1
ATOM 1533 N N . GLY A 1 210 ? -0.331 -6.166 11.160 1.00 98.12 210 GLY A N 1
ATOM 1534 C CA . GLY A 1 210 ? 0.151 -4.796 10.981 1.00 98.12 210 GLY A CA 1
ATOM 1535 C C . GLY A 1 210 ? 0.025 -4.273 9.549 1.00 98.12 210 GLY A C 1
ATOM 1536 O O . GLY A 1 210 ? 0.260 -5.002 8.586 1.00 98.12 210 GLY A O 1
ATOM 1537 N N . ALA A 1 211 ? -0.324 -2.996 9.411 1.00 98.56 211 ALA A N 1
ATOM 1538 C CA . ALA A 1 211 ? -0.334 -2.267 8.147 1.00 98.56 211 ALA A CA 1
ATOM 1539 C C . ALA A 1 211 ? 0.498 -0.998 8.331 1.00 98.56 211 ALA A C 1
ATOM 1541 O O . ALA A 1 211 ? 0.068 -0.062 8.999 1.00 98.56 211 ALA A O 1
ATOM 1542 N N . PHE A 1 212 ? 1.706 -0.998 7.780 1.00 98.75 212 PHE A N 1
ATOM 1543 C CA . PHE A 1 212 ? 2.716 0.005 8.073 1.00 98.75 212 PHE A CA 1
ATOM 1544 C C . PHE A 1 212 ? 3.039 0.863 6.859 1.00 98.75 212 PHE A C 1
ATOM 1546 O O . PHE A 1 212 ? 3.126 0.363 5.735 1.00 98.75 212 PHE A O 1
ATOM 1553 N N . TRP A 1 213 ? 3.287 2.146 7.086 1.00 98.00 213 TRP A N 1
ATOM 1554 C CA . TRP A 1 213 ? 3.792 3.036 6.049 1.00 98.00 213 TRP A CA 1
ATOM 1555 C C . TRP A 1 213 ? 4.912 3.929 6.553 1.00 98.00 213 TRP A C 1
ATOM 1557 O O . TRP A 1 213 ? 5.037 4.160 7.752 1.00 98.00 213 TRP A O 1
ATOM 1567 N N . ILE A 1 214 ? 5.756 4.389 5.633 1.00 95.12 214 ILE A N 1
ATOM 1568 C CA . ILE A 1 214 ? 6.867 5.282 5.963 1.00 95.12 214 ILE A CA 1
ATOM 1569 C C . ILE A 1 214 ? 6.320 6.656 6.364 1.00 95.12 214 ILE A C 1
ATOM 1571 O O . ILE A 1 214 ? 5.547 7.258 5.626 1.00 95.12 214 ILE A O 1
ATOM 1575 N N . GLN A 1 215 ? 6.762 7.127 7.525 1.00 93.38 215 GLN A N 1
ATOM 1576 C CA . GLN A 1 215 ? 6.650 8.488 8.022 1.00 93.38 215 GLN A CA 1
ATOM 1577 C C . GLN A 1 215 ? 8.066 9.053 8.140 1.00 93.38 215 GLN A C 1
ATOM 1579 O O . GLN A 1 215 ? 8.938 8.459 8.786 1.00 93.38 215 GLN A O 1
ATOM 1584 N N . GLU A 1 216 ? 8.296 10.189 7.494 1.00 86.88 216 GLU A N 1
ATOM 1585 C CA . GLU A 1 216 ? 9.604 10.835 7.449 1.00 86.88 216 GLU A CA 1
ATOM 1586 C C . GLU A 1 216 ? 10.142 11.145 8.851 1.00 86.88 216 GLU A C 1
ATOM 1588 O O . GLU A 1 216 ? 9.387 11.477 9.767 1.00 86.88 216 GLU A O 1
ATOM 1593 N N . GLY A 1 217 ? 11.446 10.925 9.049 1.00 88.06 217 GLY A N 1
ATOM 1594 C CA . GLY A 1 217 ? 12.126 11.052 10.342 1.00 88.06 217 GLY A CA 1
ATOM 1595 C C . GLY A 1 217 ? 11.729 10.022 11.411 1.00 88.06 217 GLY A C 1
ATOM 1596 O O . GLY A 1 217 ? 12.486 9.801 12.354 1.00 88.06 217 GLY A O 1
ATOM 1597 N N . PHE A 1 218 ? 10.588 9.340 11.280 1.00 93.12 218 PHE A N 1
ATOM 1598 C CA . PHE A 1 218 ? 10.094 8.382 12.272 1.00 93.12 218 PHE A CA 1
ATOM 1599 C C . PHE A 1 218 ? 10.420 6.923 11.921 1.00 93.12 218 PHE A C 1
ATOM 1601 O O . PHE A 1 218 ? 10.806 6.144 12.805 1.00 93.12 218 PHE A O 1
ATOM 1608 N N . GLY A 1 219 ? 10.271 6.558 10.642 1.00 95.25 219 GLY A N 1
ATOM 1609 C CA . GLY A 1 219 ? 10.305 5.181 10.143 1.00 95.25 219 GLY A CA 1
ATOM 1610 C C . GLY A 1 219 ? 8.911 4.680 9.767 1.00 95.25 219 GLY A C 1
ATOM 1611 O O . GLY A 1 219 ? 8.084 5.433 9.274 1.00 95.25 219 GLY A O 1
ATOM 1612 N N . LEU A 1 220 ? 8.631 3.399 9.980 1.00 97.88 220 LEU A N 1
ATOM 1613 C CA . LEU A 1 220 ? 7.307 2.825 9.762 1.00 97.88 220 LEU A CA 1
ATOM 1614 C C . LEU A 1 220 ? 6.342 3.207 10.895 1.00 97.88 220 LEU A C 1
ATOM 1616 O O . LEU A 1 220 ? 6.565 2.842 12.049 1.00 97.88 220 LEU A O 1
ATOM 1620 N N . THR A 1 221 ? 5.248 3.887 10.560 1.00 97.94 221 THR A N 1
ATOM 1621 C CA . THR A 1 221 ? 4.101 4.134 11.449 1.00 97.94 221 THR A CA 1
ATOM 1622 C C . THR A 1 221 ? 2.899 3.266 11.052 1.00 97.94 221 THR A C 1
ATOM 1624 O O . THR A 1 221 ? 2.941 2.539 10.058 1.00 97.94 221 THR A O 1
ATOM 1627 N N . THR A 1 222 ? 1.840 3.296 11.859 1.00 98.50 222 THR A N 1
ATOM 1628 C CA . THR A 1 222 ? 0.560 2.602 11.648 1.00 98.50 222 THR A CA 1
ATOM 1629 C C . THR A 1 222 ? -0.567 3.391 12.314 1.00 98.50 222 THR A C 1
ATOM 1631 O O . THR A 1 222 ? -0.322 4.220 13.191 1.00 98.50 222 THR A O 1
ATOM 1634 N N . TYR A 1 223 ? -1.815 3.096 11.954 1.00 98.25 223 TYR A N 1
ATOM 1635 C CA . TYR A 1 223 ? -2.966 3.539 12.733 1.00 98.25 223 TYR A CA 1
ATOM 1636 C C . TYR A 1 223 ? -3.083 2.726 14.030 1.00 98.25 223 TYR A C 1
ATOM 1638 O O . TYR A 1 223 ? -2.630 1.575 14.109 1.00 98.25 223 TYR A O 1
ATOM 1646 N N . VAL A 1 224 ? -3.696 3.342 15.038 1.00 98.38 224 VAL A N 1
ATOM 1647 C CA . VAL A 1 224 ? -3.981 2.782 16.360 1.00 98.38 224 VAL A CA 1
ATOM 1648 C C . VAL A 1 224 ? -5.472 2.951 16.626 1.00 98.38 224 VAL A C 1
ATOM 1650 O O . VAL A 1 224 ? -5.995 4.066 16.601 1.00 98.38 224 VAL A O 1
ATOM 1653 N N . GLU A 1 225 ? -6.163 1.841 16.856 1.00 98.12 225 GLU A N 1
ATOM 1654 C CA . GLU A 1 225 ? -7.602 1.841 17.121 1.00 98.12 225 GLU A CA 1
ATOM 1655 C C . GLU A 1 225 ? -7.892 2.132 18.604 1.00 98.12 225 GLU A C 1
ATOM 1657 O O . GLU A 1 225 ? -7.032 1.905 19.467 1.00 98.12 225 GLU A O 1
ATOM 1662 N N . PRO A 1 226 ? -9.109 2.594 18.950 1.00 97.88 226 PRO A N 1
ATOM 1663 C CA . PRO A 1 226 ? -9.513 2.763 20.341 1.00 97.88 226 PRO A CA 1
ATOM 1664 C C . PRO A 1 226 ? -9.259 1.507 21.190 1.00 97.88 226 PRO A C 1
ATOM 1666 O O . PRO A 1 226 ? -9.725 0.416 20.872 1.00 97.88 226 PRO A O 1
ATOM 1669 N N . GLY A 1 227 ? -8.535 1.676 22.300 1.00 97.69 227 GLY A N 1
ATOM 1670 C CA . GLY A 1 227 ? -8.180 0.587 23.219 1.00 97.69 227 GLY A CA 1
ATOM 1671 C C . GLY A 1 227 ? -6.841 -0.102 22.932 1.00 97.69 227 GLY A C 1
ATOM 1672 O O . GLY A 1 227 ? -6.425 -0.932 23.734 1.00 97.69 227 GLY A O 1
ATOM 1673 N N . GLN A 1 228 ? -6.150 0.252 21.846 1.00 97.81 228 GLN A N 1
ATOM 1674 C CA . GLN A 1 228 ? -4.784 -0.197 21.553 1.00 97.81 228 GLN A CA 1
ATOM 1675 C C . GLN A 1 228 ? -3.748 0.849 21.986 1.00 97.81 228 GLN A C 1
ATOM 1677 O O . GLN A 1 228 ? -4.069 2.023 22.185 1.00 97.81 228 GLN A O 1
ATOM 1682 N N . THR A 1 229 ? -2.479 0.442 22.082 1.00 98.25 229 THR A N 1
ATOM 1683 C CA . THR A 1 229 ? -1.356 1.369 22.288 1.00 98.25 229 THR A CA 1
ATOM 1684 C C . THR A 1 229 ? -0.425 1.429 21.077 1.00 98.25 229 THR A C 1
ATOM 1686 O O . THR A 1 229 ? -0.192 0.430 20.395 1.00 98.25 229 THR A O 1
ATOM 1689 N N . ALA A 1 230 ? 0.179 2.597 20.834 1.00 98.25 230 ALA A N 1
ATOM 1690 C CA . ALA A 1 230 ? 1.191 2.762 19.788 1.00 98.25 230 ALA A CA 1
ATOM 1691 C C . ALA A 1 230 ? 2.384 1.806 19.980 1.00 98.25 230 ALA A C 1
ATOM 1693 O O . ALA A 1 230 ? 2.862 1.215 19.016 1.00 98.25 230 ALA A O 1
ATOM 1694 N N . GLN A 1 231 ? 2.815 1.595 21.231 1.00 98.19 231 GLN A N 1
ATOM 1695 C CA . GLN A 1 231 ? 3.897 0.673 21.590 1.00 98.19 231 GLN A CA 1
ATOM 1696 C C . GLN A 1 231 ? 3.619 -0.755 21.092 1.00 98.19 231 GLN A C 1
ATOM 1698 O O . GLN A 1 231 ? 4.479 -1.366 20.461 1.00 98.19 231 GLN A O 1
ATOM 1703 N N . GLU A 1 232 ? 2.421 -1.286 21.350 1.00 97.81 232 GLU A N 1
ATOM 1704 C CA . GLU A 1 232 ? 2.033 -2.634 20.918 1.00 97.81 232 GLU A CA 1
ATOM 1705 C C . GLU A 1 232 ? 1.932 -2.727 19.395 1.00 97.81 232 GLU A C 1
ATOM 1707 O O . GLU A 1 232 ? 2.415 -3.689 18.797 1.00 97.81 232 GLU A O 1
ATOM 1712 N N . ARG A 1 233 ? 1.344 -1.711 18.752 1.00 98.19 233 ARG A N 1
ATOM 1713 C CA . ARG A 1 233 ? 1.169 -1.685 17.293 1.00 98.19 233 ARG A CA 1
ATOM 1714 C C . ARG A 1 233 ? 2.494 -1.553 16.541 1.00 98.19 233 ARG A C 1
ATOM 1716 O O . ARG A 1 233 ? 2.631 -2.130 15.466 1.00 98.19 233 ARG A O 1
ATOM 1723 N N . LEU A 1 234 ? 3.483 -0.865 17.112 1.00 98.50 234 LEU A N 1
ATOM 1724 C CA . LEU A 1 234 ? 4.816 -0.690 16.525 1.00 98.50 234 LEU A CA 1
ATOM 1725 C C . LEU A 1 234 ? 5.804 -1.806 16.875 1.00 98.50 234 LEU A C 1
ATOM 1727 O O . LEU A 1 234 ? 6.871 -1.871 16.264 1.00 98.50 234 LEU A O 1
ATOM 1731 N N . ALA A 1 235 ? 5.477 -2.701 17.812 1.00 98.31 235 ALA A N 1
ATOM 1732 C CA . ALA A 1 235 ? 6.382 -3.769 18.231 1.00 98.31 235 ALA A CA 1
ATOM 1733 C C . ALA A 1 235 ? 6.980 -4.577 17.053 1.00 98.31 235 ALA A C 1
ATOM 1735 O O . ALA A 1 235 ? 8.203 -4.757 17.051 1.00 98.31 235 ALA A O 1
ATOM 1736 N N . PRO A 1 236 ? 6.212 -4.975 16.008 1.00 97.81 236 PRO A N 1
ATOM 1737 C CA . PRO A 1 236 ? 6.747 -5.739 14.875 1.00 97.81 236 PRO A CA 1
ATOM 1738 C C . PRO A 1 236 ? 7.804 -5.008 14.036 1.00 97.81 236 PRO A C 1
ATOM 1740 O O . PRO A 1 236 ? 8.575 -5.660 13.339 1.00 97.81 236 PRO A O 1
ATOM 1743 N N . VAL A 1 237 ? 7.830 -3.672 14.076 1.00 98.31 237 VAL A N 1
ATOM 1744 C CA . VAL A 1 237 ? 8.727 -2.825 13.269 1.00 98.31 237 VAL A CA 1
ATOM 1745 C C . VAL A 1 237 ? 9.692 -2.003 14.128 1.00 98.31 237 VAL A C 1
ATOM 1747 O O . VAL A 1 237 ? 10.416 -1.158 13.611 1.00 98.31 237 VAL A O 1
ATOM 1750 N N . SER A 1 238 ? 9.738 -2.247 15.439 1.00 97.81 238 SER A N 1
ATOM 1751 C CA . SER A 1 238 ? 10.521 -1.453 16.394 1.00 97.81 238 SER A CA 1
ATOM 1752 C C . SER A 1 238 ? 12.024 -1.432 16.080 1.00 97.81 238 SER A C 1
ATOM 1754 O O . SER A 1 238 ? 12.629 -0.359 16.058 1.00 97.81 238 SER A O 1
ATOM 1756 N N . GLU A 1 239 ? 12.613 -2.588 15.761 1.00 97.88 239 GLU A N 1
ATOM 1757 C CA . GLU A 1 239 ? 14.022 -2.702 15.357 1.00 97.88 239 GLU A CA 1
ATOM 1758 C C . GLU A 1 239 ? 14.295 -1.997 14.023 1.00 97.88 239 GLU A C 1
ATOM 1760 O O . GLU A 1 239 ? 15.285 -1.274 13.894 1.00 97.88 239 GLU A O 1
ATOM 1765 N N . PHE A 1 240 ? 13.389 -2.150 13.047 1.00 97.06 240 PHE A N 1
ATOM 1766 C CA . PHE A 1 240 ? 13.479 -1.440 11.770 1.00 97.06 240 PHE A CA 1
ATOM 1767 C C . PHE A 1 240 ? 13.459 0.073 11.993 1.00 97.06 240 PHE A C 1
ATOM 1769 O O . PHE A 1 240 ? 14.309 0.778 11.461 1.00 97.06 240 PHE A O 1
ATOM 1776 N N . ASN A 1 241 ? 12.539 0.572 12.819 1.00 97.56 241 ASN A N 1
ATOM 1777 C CA . ASN A 1 241 ? 12.413 1.995 13.112 1.00 97.56 241 ASN A CA 1
ATOM 1778 C C . ASN A 1 241 ? 13.644 2.548 13.832 1.00 97.56 241 ASN A C 1
ATOM 1780 O O . ASN A 1 241 ? 14.096 3.645 13.513 1.00 97.56 241 ASN A O 1
ATOM 1784 N N . ALA A 1 242 ? 14.219 1.794 14.773 1.00 96.44 242 ALA A N 1
ATOM 1785 C CA . ALA A 1 242 ? 15.464 2.183 15.428 1.00 96.44 242 ALA A CA 1
ATOM 1786 C C . ALA A 1 242 ? 16.618 2.311 14.418 1.00 96.44 242 ALA A C 1
ATOM 1788 O O . ALA A 1 242 ? 17.323 3.320 14.415 1.00 96.44 242 ALA A O 1
ATOM 1789 N N . ALA A 1 243 ? 16.771 1.332 13.520 1.00 94.62 243 ALA A N 1
ATOM 1790 C CA . ALA A 1 243 ? 17.788 1.371 12.472 1.00 94.62 243 ALA A CA 1
ATOM 1791 C C . ALA A 1 243 ? 17.531 2.480 11.437 1.00 94.62 243 ALA A C 1
ATOM 1793 O O . ALA A 1 243 ? 18.475 3.132 10.992 1.00 94.62 243 ALA A O 1
ATOM 1794 N N . TYR A 1 244 ? 16.270 2.705 11.063 1.00 92.88 244 TYR A N 1
ATOM 1795 C CA . TYR A 1 244 ? 15.866 3.755 10.133 1.00 92.88 244 TYR A CA 1
ATOM 1796 C C . TYR A 1 244 ? 16.231 5.135 10.679 1.00 92.88 244 TYR A C 1
ATOM 1798 O O . TYR A 1 244 ? 16.915 5.887 9.993 1.00 92.88 244 TYR A O 1
ATOM 1806 N N . ARG A 1 245 ? 15.853 5.442 11.927 1.00 91.94 245 ARG A N 1
ATOM 1807 C CA . ARG A 1 245 ? 16.163 6.736 12.555 1.00 91.94 245 ARG A CA 1
ATOM 1808 C C . ARG A 1 245 ? 17.659 6.971 12.699 1.00 91.94 245 ARG A C 1
ATOM 1810 O O . ARG A 1 245 ? 18.138 8.032 12.325 1.00 91.94 245 ARG A O 1
ATOM 1817 N N . ALA A 1 246 ? 18.405 5.955 13.137 1.00 92.12 246 ALA A N 1
ATOM 1818 C CA . ALA A 1 246 ? 19.859 6.055 13.232 1.00 92.12 246 ALA A CA 1
ATOM 1819 C C . ALA A 1 246 ? 20.512 6.391 11.878 1.00 92.12 246 ALA A C 1
ATOM 1821 O O . ALA A 1 246 ? 21.461 7.167 11.834 1.00 92.12 246 ALA A O 1
ATOM 1822 N N . ARG A 1 247 ? 20.000 5.839 10.767 1.00 88.44 247 ARG A N 1
ATOM 1823 C CA . ARG A 1 247 ? 20.468 6.187 9.413 1.00 88.44 247 ARG A CA 1
ATOM 1824 C C . ARG A 1 247 ? 20.025 7.580 8.986 1.00 88.44 247 ARG A C 1
ATOM 1826 O O . ARG A 1 247 ? 20.840 8.319 8.451 1.00 88.44 247 ARG A O 1
ATOM 1833 N N . TYR A 1 248 ? 18.764 7.923 9.235 1.00 85.19 248 TYR A N 1
ATOM 1834 C CA . TYR A 1 248 ? 18.185 9.220 8.889 1.00 85.19 248 TYR A CA 1
ATOM 1835 C C . TYR A 1 248 ? 18.941 10.384 9.553 1.00 85.19 248 TYR A C 1
ATOM 1837 O O . TYR A 1 248 ? 19.144 11.420 8.935 1.00 85.19 248 TYR A O 1
ATOM 1845 N N . GLU A 1 249 ? 19.402 10.202 10.793 1.00 85.19 249 GLU A N 1
ATOM 1846 C CA . GLU A 1 249 ? 20.188 11.202 11.528 1.00 85.19 249 GLU A CA 1
ATOM 1847 C C . GLU A 1 249 ? 21.668 11.253 11.107 1.00 85.19 249 GLU A C 1
ATOM 1849 O O . GLU A 1 249 ? 22.298 12.308 11.195 1.00 85.19 249 GLU A O 1
ATOM 1854 N N . ALA A 1 250 ? 22.249 10.120 10.696 1.00 84.00 250 ALA A N 1
ATOM 1855 C CA . ALA A 1 250 ? 23.688 9.996 10.456 1.00 84.00 250 ALA A CA 1
ATOM 1856 C C . ALA A 1 250 ? 24.114 10.271 9.007 1.00 84.00 250 ALA A C 1
ATOM 1858 O O . ALA A 1 250 ? 25.250 10.696 8.777 1.00 84.00 250 ALA A O 1
ATOM 1859 N N . GLU A 1 251 ? 23.253 9.990 8.029 1.00 76.19 251 GLU A N 1
ATOM 1860 C CA . GLU A 1 251 ? 23.593 10.080 6.610 1.00 76.19 251 GLU A CA 1
ATOM 1861 C C . GLU A 1 251 ? 22.913 11.290 5.955 1.00 76.19 251 GLU A C 1
ATOM 1863 O O . GLU A 1 251 ? 21.713 11.497 6.140 1.00 76.19 251 GLU A O 1
ATOM 1868 N N . PRO A 1 252 ? 23.637 12.095 5.151 1.00 67.81 252 PRO A N 1
ATOM 1869 C CA . PRO A 1 252 ? 22.981 13.079 4.302 1.00 67.81 252 PRO A CA 1
ATOM 1870 C C . PRO A 1 252 ? 22.019 12.358 3.352 1.00 67.81 252 PRO A C 1
ATOM 1872 O O . PRO A 1 252 ? 22.307 11.247 2.900 1.00 67.81 252 PRO A O 1
ATOM 1875 N N . LEU A 1 253 ? 20.899 13.010 3.030 1.00 68.88 253 LEU A N 1
ATOM 1876 C CA . LEU A 1 253 ? 19.887 12.469 2.125 1.00 68.88 253 LEU A CA 1
ATOM 1877 C C . LEU A 1 253 ? 20.540 11.867 0.866 1.00 68.88 253 LEU A C 1
ATOM 1879 O O . LEU A 1 253 ? 21.460 12.477 0.301 1.00 68.88 253 LEU A O 1
ATOM 1883 N N . PRO A 1 254 ? 20.092 10.680 0.415 1.00 69.56 254 PRO A N 1
ATOM 1884 C CA . PRO A 1 254 ? 20.724 9.994 -0.699 1.00 69.56 254 PRO A CA 1
ATOM 1885 C C . PRO A 1 254 ? 20.742 10.890 -1.938 1.00 69.56 254 PRO A C 1
ATOM 1887 O O . PRO A 1 254 ? 19.723 11.433 -2.366 1.00 69.56 254 PRO A O 1
ATOM 1890 N N . GLN A 1 255 ? 21.926 11.039 -2.530 1.00 73.94 255 GLN A N 1
ATOM 1891 C CA . GLN A 1 255 ? 22.101 11.787 -3.769 1.00 73.94 255 GLN A CA 1
ATOM 1892 C C . GLN A 1 255 ? 21.484 10.985 -4.919 1.00 73.94 255 GLN A C 1
ATOM 1894 O O . GLN A 1 255 ? 21.976 9.914 -5.286 1.00 73.94 255 GLN A O 1
ATOM 1899 N N . TRP A 1 256 ? 20.410 11.505 -5.509 1.00 81.62 256 TRP A N 1
ATOM 1900 C CA . TRP A 1 256 ? 19.781 10.899 -6.677 1.00 81.62 256 TRP A CA 1
ATOM 1901 C C . TRP A 1 256 ? 20.687 11.089 -7.891 1.00 81.62 256 TRP A C 1
ATOM 1903 O O . TRP A 1 256 ? 20.881 12.202 -8.375 1.00 81.62 256 TRP A O 1
ATOM 1913 N N . THR A 1 257 ? 21.259 9.993 -8.384 1.00 86.06 257 THR A N 1
ATOM 1914 C CA . THR A 1 257 ? 22.163 10.008 -9.537 1.00 86.06 257 THR A CA 1
ATOM 1915 C C . THR A 1 257 ? 21.701 9.028 -10.607 1.00 86.06 257 THR A C 1
ATOM 1917 O O . THR A 1 257 ? 21.025 8.035 -10.340 1.00 86.06 257 THR A O 1
ATOM 1920 N N . TYR A 1 258 ? 22.060 9.319 -11.856 1.00 88.69 258 TYR A N 1
ATOM 1921 C CA . TYR A 1 258 ? 21.784 8.426 -12.976 1.00 88.69 258 TYR A CA 1
ATOM 1922 C C . TYR A 1 258 ? 22.782 7.275 -12.988 1.00 88.69 258 TYR A C 1
ATOM 1924 O O . TYR A 1 258 ? 23.976 7.504 -13.180 1.00 88.69 258 TYR A O 1
ATOM 1932 N N . GLN A 1 259 ? 22.280 6.047 -12.874 1.00 85.75 259 GLN A N 1
ATOM 1933 C CA . GLN A 1 259 ? 23.095 4.840 -13.020 1.00 85.75 259 GLN A CA 1
ATOM 1934 C C . GLN A 1 259 ? 23.526 4.586 -14.477 1.00 85.75 259 GLN A C 1
ATOM 1936 O O . GLN A 1 259 ? 24.587 4.015 -14.717 1.00 85.75 259 GLN A O 1
ATOM 1941 N N . HIS A 1 260 ? 22.719 5.021 -15.452 1.00 86.69 260 HIS A N 1
ATOM 1942 C CA . HIS A 1 260 ? 22.963 4.808 -16.880 1.00 86.69 260 HIS A CA 1
ATOM 1943 C C . HIS A 1 260 ? 22.916 6.130 -17.654 1.00 86.69 260 HIS A C 1
ATOM 1945 O O . HIS A 1 260 ? 21.985 6.920 -17.489 1.00 86.69 260 HIS A O 1
ATOM 1951 N N . GLU A 1 261 ? 23.895 6.348 -18.539 1.00 91.81 261 GLU A N 1
ATOM 1952 C CA . GLU A 1 261 ? 23.976 7.552 -19.385 1.00 91.81 261 GLU A CA 1
ATOM 1953 C C . GLU A 1 261 ? 22.760 7.702 -20.304 1.00 91.81 261 GLU A C 1
ATOM 1955 O O . GLU A 1 261 ? 22.285 8.808 -20.527 1.00 91.81 261 GLU A O 1
ATOM 1960 N N . GLU A 1 262 ? 22.191 6.597 -20.782 1.00 89.19 262 GLU A N 1
ATOM 1961 C CA . GLU A 1 262 ? 20.957 6.625 -21.572 1.00 89.19 262 GLU A CA 1
ATOM 1962 C C . GLU A 1 262 ? 19.759 7.182 -20.788 1.00 89.19 262 GLU A C 1
ATOM 1964 O O . GLU A 1 262 ? 18.977 7.939 -21.350 1.00 89.19 262 GLU A O 1
ATOM 1969 N N . CYS A 1 263 ? 19.641 6.896 -19.486 1.00 87.75 263 CYS A N 1
ATOM 1970 C CA . CYS A 1 263 ? 18.610 7.504 -18.642 1.00 87.75 263 CYS A CA 1
ATOM 1971 C C . CYS A 1 263 ? 18.898 8.991 -18.415 1.00 87.75 263 CYS A C 1
ATOM 1973 O O . CYS A 1 263 ? 17.977 9.802 -18.423 1.00 87.75 263 CYS A O 1
ATOM 1975 N N . ARG A 1 264 ? 20.176 9.366 -18.262 1.00 91.31 264 ARG A N 1
ATOM 1976 C CA . ARG A 1 264 ? 20.584 10.776 -18.176 1.00 91.31 264 ARG A CA 1
ATOM 1977 C C . ARG A 1 264 ? 20.268 11.533 -19.467 1.00 91.31 264 ARG A C 1
ATOM 1979 O O . ARG A 1 264 ? 19.906 12.700 -19.406 1.00 91.31 264 ARG A O 1
ATOM 1986 N N . ALA A 1 265 ? 20.375 10.881 -20.622 1.00 92.44 265 ALA A N 1
ATOM 1987 C CA . ALA A 1 265 ? 20.056 11.471 -21.918 1.00 92.44 265 ALA A CA 1
ATOM 1988 C C . ALA A 1 265 ? 18.549 11.715 -22.122 1.00 92.44 265 ALA A C 1
ATOM 1990 O O . ALA A 1 265 ? 18.186 12.515 -22.979 1.00 92.44 265 ALA A O 1
ATOM 1991 N N . LEU A 1 266 ? 17.680 11.067 -21.334 1.00 88.44 266 LEU A N 1
ATOM 1992 C CA . LEU A 1 266 ? 16.232 11.321 -21.332 1.00 88.44 266 LEU A CA 1
ATOM 1993 C C . LEU A 1 266 ? 15.835 12.567 -20.525 1.00 88.44 266 LEU A C 1
ATOM 1995 O O . LEU A 1 266 ? 14.655 12.918 -20.507 1.00 88.44 266 LEU A O 1
ATOM 1999 N N . ARG A 1 267 ? 16.794 13.238 -19.873 1.00 91.38 267 ARG A N 1
ATOM 2000 C CA . ARG A 1 267 ? 16.549 14.505 -19.183 1.00 91.38 267 ARG A CA 1
ATOM 2001 C C . ARG A 1 267 ? 15.962 15.536 -20.125 1.00 91.38 267 ARG A C 1
ATOM 2003 O O . ARG A 1 267 ? 16.418 15.708 -21.255 1.00 91.38 267 ARG A O 1
ATOM 2010 N N . GLY A 1 268 ? 14.984 16.276 -19.630 1.00 90.88 268 GLY A N 1
ATOM 2011 C CA . GLY A 1 268 ? 14.346 17.312 -20.417 1.00 90.88 268 GLY A CA 1
ATOM 2012 C C . GLY A 1 268 ? 13.141 17.915 -19.727 1.00 90.88 268 GLY A C 1
ATOM 2013 O O . GLY A 1 268 ? 12.736 17.504 -18.643 1.00 90.88 268 GLY A O 1
ATOM 2014 N N . THR A 1 269 ? 12.563 18.913 -20.382 1.00 91.75 269 THR A N 1
ATOM 2015 C CA . THR A 1 269 ? 11.278 19.487 -19.986 1.00 91.75 269 THR A CA 1
ATOM 2016 C C . THR A 1 269 ? 10.214 18.984 -20.950 1.00 91.75 269 THR A C 1
ATOM 2018 O O . THR A 1 269 ? 10.345 19.138 -22.163 1.00 91.75 269 THR A O 1
ATOM 2021 N N . LEU A 1 270 ? 9.181 18.358 -20.402 1.00 87.88 270 LEU A N 1
ATOM 2022 C CA . LEU A 1 270 ? 8.027 17.831 -21.116 1.00 87.88 270 LEU A CA 1
ATOM 2023 C C . LEU A 1 270 ? 6.826 18.731 -20.830 1.00 87.88 270 LEU A C 1
ATOM 2025 O O . LEU A 1 270 ? 6.673 19.205 -19.709 1.00 87.88 270 LEU A O 1
ATOM 2029 N N . THR A 1 271 ? 5.945 18.928 -21.805 1.00 90.31 271 THR A N 1
ATOM 2030 C CA . THR A 1 271 ? 4.644 19.563 -21.558 1.00 90.31 271 THR A CA 1
ATOM 2031 C C . THR A 1 271 ? 3.588 18.476 -21.408 1.00 90.31 271 THR A C 1
ATOM 2033 O O . THR A 1 271 ? 3.360 17.705 -22.339 1.00 90.31 271 THR A O 1
ATOM 2036 N N . VAL A 1 272 ? 2.939 18.408 -20.246 1.00 84.62 272 VAL A N 1
ATOM 2037 C CA . VAL A 1 272 ? 1.865 17.456 -19.940 1.00 84.62 272 VAL A CA 1
ATOM 2038 C C . VAL A 1 272 ? 0.641 18.241 -19.487 1.00 84.62 272 VAL A C 1
ATOM 2040 O O . VAL A 1 272 ? 0.687 18.884 -18.446 1.00 84.62 272 VAL A O 1
ATOM 2043 N N . ALA A 1 273 ? -0.447 18.184 -20.263 1.00 85.00 273 ALA A N 1
ATOM 2044 C CA . ALA A 1 273 ? -1.699 18.895 -19.966 1.00 85.00 273 ALA A CA 1
ATOM 2045 C C . ALA A 1 273 ? -1.469 20.377 -19.587 1.00 85.00 273 ALA A C 1
ATOM 2047 O O . ALA A 1 273 ? -1.899 20.831 -18.532 1.00 85.00 273 ALA A O 1
ATOM 2048 N N . ASP A 1 274 ? -0.722 21.092 -20.436 1.00 89.81 274 ASP A N 1
ATOM 2049 C CA . ASP A 1 274 ? -0.331 22.505 -20.288 1.00 89.81 274 ASP A CA 1
ATOM 2050 C C . ASP A 1 274 ? 0.603 22.839 -19.107 1.00 89.81 274 ASP A C 1
ATOM 2052 O O . ASP A 1 274 ? 1.023 23.987 -18.959 1.00 89.81 274 ASP A O 1
ATOM 2056 N N . ALA A 1 275 ? 1.017 21.844 -18.318 1.00 86.38 275 ALA A N 1
ATOM 2057 C CA . ALA A 1 275 ? 2.049 21.991 -17.298 1.00 86.38 275 ALA A CA 1
ATOM 2058 C C . ALA A 1 275 ? 3.427 21.576 -17.833 1.00 86.38 275 ALA A C 1
ATOM 2060 O O . ALA A 1 275 ? 3.566 20.569 -18.531 1.00 86.38 275 ALA A O 1
ATOM 2061 N N . LEU A 1 276 ? 4.466 22.335 -17.475 1.00 88.38 276 LEU A N 1
ATOM 2062 C CA . LEU A 1 276 ? 5.853 21.933 -17.707 1.00 88.38 276 LEU A CA 1
ATOM 2063 C C . LEU A 1 276 ? 6.290 20.960 -16.610 1.00 88.38 276 LEU A C 1
ATOM 2065 O O . LEU A 1 276 ? 6.186 21.262 -15.425 1.00 88.38 276 LEU A O 1
ATOM 2069 N N . VAL A 1 277 ? 6.812 19.809 -17.017 1.00 85.38 277 VAL A N 1
ATOM 2070 C CA . VAL A 1 277 ? 7.333 18.757 -16.145 1.00 85.38 277 VAL A CA 1
ATOM 2071 C C . VAL A 1 277 ? 8.804 18.552 -16.476 1.00 85.38 277 VAL A C 1
ATOM 2073 O O . VAL A 1 277 ? 9.141 18.187 -17.604 1.00 85.38 277 VAL A O 1
ATOM 2076 N N . ARG A 1 278 ? 9.699 18.768 -15.507 1.00 88.69 278 ARG A N 1
ATOM 2077 C CA . ARG A 1 278 ? 11.119 18.425 -15.662 1.00 88.69 278 ARG A CA 1
ATOM 2078 C C . ARG A 1 278 ? 11.333 16.951 -15.331 1.00 88.69 278 ARG A C 1
ATOM 2080 O O . ARG A 1 278 ? 11.118 16.518 -14.203 1.00 88.69 278 ARG A O 1
ATOM 2087 N N . ALA A 1 279 ? 11.764 16.184 -16.325 1.00 87.62 279 ALA A N 1
ATOM 2088 C CA . ALA A 1 279 ? 12.136 14.780 -16.191 1.00 87.62 279 ALA A CA 1
ATOM 2089 C C . ALA A 1 279 ? 13.599 14.662 -15.731 1.00 87.62 279 ALA A C 1
ATOM 2091 O O . ALA A 1 279 ? 14.451 14.158 -16.459 1.00 87.62 279 ALA A O 1
ATOM 2092 N N . ASP A 1 280 ? 13.888 15.182 -14.538 1.00 87.38 280 ASP A N 1
ATOM 2093 C CA . ASP A 1 280 ? 15.222 15.218 -13.940 1.00 87.38 280 ASP A CA 1
ATOM 2094 C C . ASP A 1 280 ? 15.311 14.350 -12.667 1.00 87.38 280 ASP A C 1
ATOM 2096 O O . ASP A 1 280 ? 14.309 13.854 -12.156 1.00 87.38 280 ASP A O 1
ATOM 2100 N N . LEU A 1 281 ? 16.538 14.149 -12.168 1.00 86.12 281 LEU A N 1
ATOM 2101 C CA . LEU A 1 281 ? 16.827 13.475 -10.902 1.00 86.12 281 LEU A CA 1
ATOM 2102 C C . LEU A 1 281 ? 17.654 14.434 -10.023 1.00 86.12 281 LEU A C 1
ATOM 2104 O O . LEU A 1 281 ? 18.695 14.902 -10.502 1.00 86.12 281 LEU A O 1
ATOM 2108 N N . PRO A 1 282 ? 17.231 14.707 -8.775 1.00 83.06 282 PRO A N 1
ATOM 2109 C CA . PRO A 1 282 ? 15.917 14.350 -8.232 1.00 83.06 282 PRO A CA 1
ATOM 2110 C C . PRO A 1 282 ? 14.783 15.062 -9.005 1.00 83.06 282 PRO A C 1
ATOM 2112 O O . PRO A 1 282 ? 15.033 16.105 -9.616 1.00 83.06 282 PRO A O 1
ATOM 2115 N N . PRO A 1 283 ? 13.559 14.505 -9.021 1.00 78.25 283 PRO A N 1
ATOM 2116 C CA . PRO A 1 283 ? 12.406 15.182 -9.602 1.00 78.25 283 PRO A CA 1
ATOM 2117 C C . PRO A 1 283 ? 12.146 16.534 -8.929 1.00 78.25 283 PRO A C 1
ATOM 2119 O O . PRO A 1 283 ? 12.422 16.717 -7.741 1.00 78.25 283 PRO A O 1
ATOM 2122 N N . ASP A 1 284 ? 11.563 17.471 -9.673 1.00 71.00 284 ASP A N 1
ATOM 2123 C CA . ASP A 1 284 ? 11.083 18.727 -9.098 1.00 71.00 284 ASP A CA 1
ATOM 2124 C C . ASP A 1 284 ? 10.070 18.472 -7.982 1.00 71.00 284 ASP A C 1
ATOM 2126 O O . ASP A 1 284 ? 9.218 17.592 -8.103 1.00 71.00 284 ASP A O 1
ATOM 2130 N N . HIS A 1 285 ? 10.138 19.276 -6.919 1.00 63.66 285 HIS A N 1
ATOM 2131 C CA . HIS A 1 285 ? 9.273 19.143 -5.741 1.00 63.66 285 HIS A CA 1
ATOM 2132 C C . HIS A 1 285 ? 9.382 17.783 -5.037 1.00 63.66 285 HIS A C 1
ATOM 2134 O O . HIS A 1 285 ? 8.517 17.435 -4.235 1.00 63.66 285 HIS A O 1
ATOM 2140 N N . TYR A 1 286 ? 10.454 17.025 -5.294 1.00 61.66 286 TYR A N 1
ATOM 2141 C CA . TYR A 1 286 ? 10.884 15.958 -4.402 1.00 61.66 286 TYR A CA 1
ATOM 2142 C C . TYR A 1 286 ? 11.509 16.597 -3.157 1.00 61.66 286 TYR A C 1
ATOM 2144 O O . TYR A 1 286 ? 12.729 16.653 -3.005 1.00 61.66 286 TYR A O 1
ATOM 2152 N N . ASN A 1 287 ? 10.656 17.165 -2.309 1.00 48.03 287 ASN A N 1
ATOM 2153 C CA . ASN A 1 287 ? 11.057 17.615 -0.991 1.00 48.03 287 ASN A CA 1
ATOM 2154 C C . ASN A 1 287 ? 11.162 16.375 -0.097 1.00 48.03 287 ASN A C 1
ATOM 2156 O O . ASN A 1 287 ? 10.199 15.631 0.058 1.00 48.03 287 ASN A O 1
ATOM 2160 N N . LEU A 1 288 ? 12.363 16.153 0.431 1.00 45.34 288 LEU A N 1
ATOM 2161 C CA . LEU A 1 288 ? 12.614 15.368 1.642 1.00 45.34 288 LEU A CA 1
ATOM 2162 C C . LEU A 1 288 ? 12.596 16.346 2.841 1.00 45.34 288 LEU A C 1
ATOM 2164 O O . LEU A 1 288 ? 13.552 16.383 3.614 1.00 45.34 288 LEU A O 1
ATOM 2168 N N . GLU A 1 289 ? 11.632 17.282 2.851 1.00 32.56 289 GLU A N 1
ATOM 2169 C CA . GLU A 1 289 ? 11.509 18.353 3.859 1.00 32.56 289 GLU A CA 1
ATOM 2170 C C . GLU A 1 289 ? 10.345 18.084 4.809 1.00 32.56 289 GLU A C 1
ATOM 2172 O O . GLU A 1 289 ? 9.212 17.926 4.296 1.00 32.56 289 GLU A O 1
#

pLDDT: mean 82.99, std 21.95, range [26.2, 98.75]

Foldseek 3Di:
DDDDDDDDDDPDPPDDDPPPPPPVPPVVPPPPDDDPPDDPPPDPPPPPPDPPPDPDPPDDDPDDDPDDDDDDDPPCALVNCVVCVVVDDPPSVCCVPVHDDDSDDDLPAPEPELLQSLLCPFQVDHCVQQQQNHQWDQDPVVRDIAGRFDDQQKAKLLRDLDPRGAGASVSGRTFGNQNVVCVVPVPDAFFAEEQDQSNFRSNRGHDHLAGWHQDQLQGTMGIGHPPGHSCSRCVVCVVVRVVVNVCNVPDDDDFFDDPDVVLVVPFDWDQDPNDTFTSDVVGPPPDSD

Radius of gyration: 27.91 Å; chains: 1; bounding box: 74×67×89 Å

Sequence (289 aa):
MSSGRHAGGLEGSAGFDPGYRSVVLSLAKLLFTAALLGGVSALPAQAQTAISVEPVPAKTLTSPPALIVTLVIDQFSANLFNQYRSRFSGGMRTLIDEGLVYANGYQAQGITKTCPGHSTVLSGAFPTHTGIPSNEWIDPVSGKEVYCLAAPQNTLADGGEGENGRVGPDNLRVTLLPDWLKAQSPTSRVYSVSGKDRGAINLAGHTPDGAFWIQEGFGLTTYVEPGQTAQERLAPVSEFNAAYRARYEAEPLPQWTYQHEECRALRGTLTVADALVRADLPPDHYNLE

Secondary structure (DSSP, 8-state):
--------------PPPGGGGSSSSSSSSSSSSS-S-S---------------PPP-----SS--S-------TT--HHHHHHHGGG--SHHHHHHHHS---TT----SS---HHHHHHHHTT---HHHHT--SSEEE-TTT-SEEETTB-TT-EETTSS--TT-SB-STT--S--HHHHHHHH-TT---EEEESSHHHHHHHH-SS-SEEEEEETTTEEE-EE-TT--HHHHHGGGHHHHHHHHHHHHHS-------SSHHHHHT--EEEETTEEEE--SSPTT----